Protein AF-A0A661XJR3-F1 (afdb_monomer_lite)

Secondary structure (DSSP, 8-state):
-B--STT--SPP-EEHHHHH--SEEEE-SBTT-EEEEE-BTTTB----EE--SPP-TTPBPTTT-PBPP-------EEEEEEETTTTTTTT-EEE-TTS-EEEPPEEEEEE-HHHHHHHHHHHSEETTEE---GGG-S-SEEEEES-TTSHHHHHHHHHHHHHHHHTT--EEE---SSS-HHHHHHHHHHHT-SEEEEESHHHHHHSEEEEEETTT--EEEEEGGGHHHHHHHHHH-

Radius of gyration: 32.37 Å; chains: 1; bounding box: 67×64×81 Å

Structure (mmCIF, N/CA/C/O backbone):
data_AF-A0A661XJR3-F1
#
_entry.id   AF-A0A661XJR3-F1
#
loop_
_atom_site.group_PDB
_atom_site.id
_atom_site.type_symbol
_atom_site.label_atom_id
_atom_site.label_alt_id
_atom_site.label_comp_id
_atom_site.label_asym_id
_atom_site.label_entity_id
_atom_site.label_seq_id
_atom_site.pdbx_PDB_ins_code
_atom_site.Cartn_x
_atom_site.Cartn_y
_atom_site.Cartn_z
_atom_site.occupancy
_atom_site.B_iso_or_equiv
_atom_site.auth_seq_id
_atom_site.auth_comp_id
_atom_site.auth_asym_id
_atom_site.auth_atom_id
_atom_site.pdbx_PDB_model_num
ATOM 1 N N . GLY A 1 1 ? 35.226 18.152 -22.662 1.00 61.62 1 GLY A N 1
ATOM 2 C CA . GLY A 1 1 ? 35.027 18.344 -24.113 1.00 61.62 1 GLY A CA 1
ATOM 3 C C . GLY A 1 1 ? 33.564 18.585 -24.408 1.00 61.62 1 GLY A C 1
ATOM 4 O O . GLY A 1 1 ? 32.753 17.817 -23.915 1.00 61.62 1 GLY A O 1
ATOM 5 N N . SER A 1 2 ? 33.186 19.571 -25.224 1.00 89.31 2 SER A N 1
ATOM 6 C CA . SER A 1 2 ? 31.824 19.651 -25.776 1.00 89.31 2 SER A CA 1
ATOM 7 C C . SER A 1 2 ? 31.572 18.414 -26.652 1.00 89.31 2 SER A C 1
ATOM 9 O O . SER A 1 2 ? 32.049 18.363 -27.781 1.00 89.31 2 SER A O 1
ATOM 11 N N . ILE A 1 3 ? 30.906 17.384 -26.118 1.00 96.44 3 ILE A N 1
ATOM 12 C CA . ILE A 1 3 ? 30.824 16.029 -26.701 1.00 96.44 3 ILE A CA 1
ATOM 13 C C . ILE A 1 3 ? 29.746 15.872 -27.783 1.00 96.44 3 ILE A C 1
ATOM 15 O O . ILE A 1 3 ? 28.689 16.502 -27.732 1.00 96.44 3 ILE A O 1
ATOM 19 N N . GLY A 1 4 ? 29.984 14.984 -28.747 1.00 95.81 4 GLY A N 1
ATOM 20 C CA . GLY A 1 4 ? 29.010 14.646 -29.780 1.00 95.81 4 GLY A CA 1
ATOM 21 C C . GLY A 1 4 ? 29.352 13.381 -30.577 1.00 95.81 4 GLY A C 1
ATOM 22 O O . GLY A 1 4 ? 30.436 12.815 -30.434 1.00 95.81 4 GLY A O 1
ATOM 23 N N . PRO A 1 5 ? 28.429 12.923 -31.438 1.00 95.62 5 PRO A N 1
ATOM 24 C CA . PRO A 1 5 ? 28.570 11.670 -32.183 1.00 95.62 5 PRO A CA 1
ATOM 25 C C . PRO A 1 5 ? 29.500 11.784 -33.402 1.00 95.62 5 PRO A C 1
ATOM 27 O O . PRO A 1 5 ? 29.898 10.778 -33.981 1.00 95.62 5 PRO A O 1
ATOM 30 N N . VAL A 1 6 ? 29.856 13.002 -33.815 1.00 95.38 6 VAL A N 1
ATOM 31 C CA . VAL A 1 6 ? 30.671 13.248 -35.010 1.00 95.38 6 VAL A CA 1
ATOM 32 C C . VAL A 1 6 ? 32.136 12.887 -34.737 1.00 95.38 6 VAL A C 1
ATOM 34 O O . VAL A 1 6 ? 32.734 13.385 -33.782 1.00 95.38 6 VAL A O 1
ATOM 37 N N . LYS A 1 7 ? 32.730 12.045 -35.597 1.00 90.56 7 LYS A N 1
ATOM 38 C CA . LYS A 1 7 ? 34.139 11.590 -35.529 1.00 90.56 7 LYS A CA 1
ATOM 39 C C . LYS A 1 7 ? 34.534 10.863 -34.229 1.00 90.56 7 LYS A C 1
ATOM 41 O O . LYS A 1 7 ? 35.710 10.838 -33.869 1.00 90.56 7 LYS A O 1
ATOM 46 N N . THR A 1 8 ? 33.578 10.255 -33.526 1.00 90.50 8 THR A N 1
ATOM 47 C CA . THR A 1 8 ? 33.882 9.374 -32.388 1.00 90.50 8 THR A CA 1
ATOM 48 C C . THR A 1 8 ? 34.232 7.958 -32.854 1.00 90.50 8 THR A C 1
ATOM 50 O O . THR A 1 8 ? 33.725 7.493 -33.871 1.00 90.50 8 THR A O 1
ATOM 53 N N . LYS A 1 9 ? 35.093 7.261 -32.099 1.00 91.19 9 LYS A N 1
ATOM 54 C CA . LYS A 1 9 ? 35.394 5.826 -32.287 1.00 91.19 9 LYS A CA 1
ATOM 55 C C . LYS A 1 9 ? 34.507 4.917 -31.426 1.00 91.19 9 LYS A C 1
ATOM 57 O O . LYS A 1 9 ? 34.631 3.699 -31.484 1.00 91.19 9 LYS A O 1
ATOM 62 N N . LEU A 1 10 ? 33.665 5.508 -30.579 1.00 93.12 10 LEU A N 1
ATOM 63 C CA . LEU A 1 10 ? 32.788 4.779 -29.670 1.00 93.12 10 LEU A CA 1
ATOM 64 C C . LEU A 1 10 ? 31.552 4.258 -30.405 1.00 93.12 10 LEU A C 1
ATOM 66 O O . LEU A 1 10 ? 31.107 4.847 -31.390 1.00 93.12 10 LEU A O 1
ATOM 70 N N . LYS A 1 11 ? 30.955 3.185 -29.877 1.00 93.88 11 LYS A N 1
ATOM 71 C CA . LYS A 1 11 ? 29.653 2.709 -30.348 1.00 93.88 11 LYS A CA 1
ATOM 72 C C . LYS A 1 11 ? 28.592 3.781 -30.094 1.00 93.88 11 LYS A C 1
ATOM 74 O O . LYS A 1 11 ? 28.443 4.255 -28.970 1.00 93.88 11 LYS A O 1
ATOM 79 N N . ILE A 1 12 ? 27.843 4.122 -31.137 1.00 94.69 12 ILE A N 1
ATOM 80 C CA . ILE A 1 12 ? 26.753 5.096 -31.076 1.00 94.69 12 ILE A CA 1
ATOM 81 C C . ILE A 1 12 ? 25.429 4.335 -31.046 1.00 94.69 12 ILE A C 1
ATOM 83 O O . ILE A 1 12 ? 25.212 3.441 -31.863 1.00 94.69 12 ILE A O 1
ATOM 87 N N . VAL A 1 13 ? 24.563 4.701 -30.103 1.00 96.12 13 VAL A N 1
ATOM 88 C CA . VAL A 1 13 ? 23.158 4.284 -30.027 1.00 96.12 13 VAL A CA 1
ATOM 89 C C . VAL A 1 13 ? 22.334 5.564 -29.974 1.00 96.12 13 VAL A C 1
ATOM 91 O O . VAL A 1 13 ? 22.639 6.451 -29.176 1.00 96.12 13 VAL A O 1
ATOM 94 N N . ILE A 1 14 ? 21.327 5.687 -30.836 1.00 95.81 14 ILE A N 1
ATOM 95 C CA . ILE A 1 14 ? 20.483 6.887 -30.905 1.00 95.81 14 ILE A CA 1
ATOM 96 C C . ILE A 1 14 ? 19.016 6.554 -30.691 1.00 95.81 14 ILE A C 1
ATOM 98 O O . ILE A 1 14 ? 18.533 5.506 -31.118 1.00 95.81 14 ILE A O 1
ATOM 102 N N . ASP A 1 15 ? 18.300 7.492 -30.075 1.00 95.94 15 ASP A N 1
ATOM 103 C CA . ASP A 1 15 ? 16.852 7.404 -29.953 1.00 95.94 15 ASP A CA 1
ATOM 104 C C . ASP A 1 15 ? 16.175 7.536 -31.324 1.00 95.94 15 ASP A C 1
ATOM 106 O O . ASP A 1 15 ? 16.646 8.269 -32.206 1.00 95.94 15 ASP A O 1
ATOM 110 N N . ARG A 1 16 ? 15.020 6.883 -31.488 1.00 93.19 16 ARG A N 1
ATOM 111 C CA . ARG A 1 16 ? 14.168 7.005 -32.683 1.00 93.19 16 ARG A CA 1
ATOM 112 C C . ARG A 1 16 ? 13.922 8.466 -33.073 1.00 93.19 16 ARG A C 1
ATOM 114 O O . ARG A 1 16 ? 13.996 8.791 -34.258 1.00 93.19 16 ARG A O 1
ATOM 121 N N . ARG A 1 17 ? 13.714 9.363 -32.102 1.00 91.81 17 ARG A N 1
ATOM 122 C CA . ARG A 1 17 ? 13.498 10.797 -32.340 1.00 91.81 17 ARG A CA 1
ATOM 123 C C . ARG A 1 17 ? 14.731 11.476 -32.929 1.00 91.81 17 ARG A C 1
ATOM 125 O O . ARG A 1 17 ? 14.593 12.222 -33.891 1.00 91.81 17 ARG A O 1
ATOM 132 N N . VAL A 1 18 ? 15.927 11.175 -32.418 1.00 94.88 18 VAL A N 1
ATOM 133 C CA . VAL A 1 18 ? 17.196 11.709 -32.952 1.00 94.88 18 VAL A CA 1
ATOM 134 C C . VAL A 1 18 ? 17.417 11.237 -34.386 1.00 94.88 18 VAL A C 1
ATOM 136 O O . VAL A 1 18 ? 17.815 12.024 -35.237 1.00 94.88 18 VAL A O 1
ATOM 139 N N . SER A 1 19 ? 17.071 9.983 -34.687 1.00 94.19 19 SER A N 1
ATOM 140 C CA . SER A 1 19 ? 17.205 9.415 -36.036 1.00 94.19 19 SER A CA 1
ATOM 141 C C . SER A 1 19 ? 16.345 10.111 -37.110 1.00 94.19 19 SER A C 1
ATOM 143 O O . SER A 1 19 ? 16.612 9.949 -38.306 1.00 94.19 19 SER A O 1
ATOM 145 N N . ALA A 1 20 ? 15.320 10.862 -36.686 1.00 93.06 20 ALA A N 1
ATOM 146 C CA . ALA A 1 20 ? 14.419 11.641 -37.533 1.00 93.06 20 ALA A CA 1
ATOM 147 C C . ALA A 1 20 ? 14.759 13.145 -37.566 1.00 93.06 20 ALA A C 1
ATOM 149 O O . ALA A 1 20 ? 14.190 13.884 -38.372 1.00 93.06 20 ALA A O 1
ATOM 150 N N . MET A 1 21 ? 15.674 13.613 -36.710 1.00 95.75 21 MET A N 1
ATOM 151 C CA . MET A 1 21 ? 16.097 15.013 -36.676 1.00 95.75 21 MET A CA 1
ATOM 152 C C . MET A 1 21 ? 16.942 15.367 -37.901 1.00 95.75 21 MET A C 1
ATOM 154 O O . MET A 1 21 ? 17.655 14.536 -38.465 1.00 95.75 21 MET A O 1
ATOM 158 N N . LYS A 1 22 ? 16.888 16.641 -38.288 1.00 96.50 22 LYS A N 1
ATOM 159 C CA . LYS A 1 22 ? 17.695 17.213 -39.367 1.00 96.50 22 LYS A CA 1
ATOM 160 C C . LYS A 1 22 ? 18.376 18.478 -38.877 1.00 96.50 22 LYS A C 1
ATOM 162 O O . LYS A 1 22 ? 17.800 19.210 -38.076 1.00 96.50 22 LYS A O 1
ATOM 167 N N . ASN A 1 23 ? 19.575 18.734 -39.390 1.00 97.31 23 ASN A N 1
ATOM 168 C CA . ASN A 1 23 ? 20.339 19.962 -39.164 1.00 97.31 23 ASN A CA 1
ATOM 169 C C . ASN A 1 23 ? 20.472 20.377 -37.684 1.00 97.31 23 ASN A C 1
ATOM 171 O O . ASN A 1 23 ? 20.387 21.559 -37.354 1.00 97.31 23 ASN A O 1
ATOM 175 N N . PHE A 1 24 ? 20.676 19.419 -36.784 1.00 97.19 24 PHE A N 1
ATOM 176 C CA . PHE A 1 24 ? 20.733 19.695 -35.350 1.00 97.19 24 PHE A CA 1
ATOM 177 C C . PHE A 1 24 ? 22.145 20.063 -34.879 1.00 97.19 24 PHE A C 1
ATOM 179 O O . PHE A 1 24 ? 23.110 20.035 -35.644 1.00 97.19 24 PHE A O 1
ATOM 186 N N . THR A 1 25 ? 22.261 20.448 -33.610 1.00 97.62 25 THR A N 1
ATOM 187 C CA . THR A 1 25 ? 23.530 20.846 -32.990 1.00 97.62 25 THR A CA 1
ATOM 188 C C . THR A 1 25 ? 24.040 19.733 -32.083 1.00 97.62 25 THR A C 1
ATOM 190 O O . THR A 1 25 ? 23.270 19.156 -31.316 1.00 97.62 25 THR A O 1
ATOM 193 N N . THR A 1 26 ? 25.341 19.456 -32.133 1.00 96.94 26 THR A N 1
ATOM 194 C CA . THR A 1 26 ? 26.029 18.553 -31.194 1.00 96.94 26 THR A CA 1
ATOM 195 C C . THR A 1 26 ? 27.340 19.182 -30.741 1.00 96.94 26 THR A C 1
ATOM 197 O O . THR A 1 26 ? 27.860 20.078 -31.406 1.00 96.94 26 THR A O 1
ATOM 200 N N . GLY A 1 27 ? 27.935 18.706 -29.648 1.00 97.38 27 GLY A N 1
ATOM 201 C CA . GLY A 1 27 ? 29.320 19.062 -29.346 1.00 97.38 27 GLY A CA 1
ATOM 202 C C . GLY A 1 27 ? 30.285 18.543 -30.421 1.00 97.38 27 GLY A C 1
ATOM 203 O O . GLY A 1 27 ? 29.974 17.599 -31.154 1.00 97.38 27 GLY A O 1
ATOM 204 N N . ALA A 1 28 ? 31.444 19.191 -30.543 1.00 96.38 28 ALA A N 1
ATOM 205 C CA . ALA A 1 28 ? 32.472 18.877 -31.540 1.00 96.38 28 ALA A CA 1
ATOM 206 C C . ALA A 1 28 ? 33.596 17.954 -31.025 1.00 96.38 28 ALA A C 1
ATOM 208 O O . ALA A 1 28 ? 34.656 17.865 -31.640 1.00 96.38 28 ALA A O 1
ATOM 209 N N . ASN A 1 29 ? 33.395 17.302 -29.878 1.00 95.81 29 ASN A N 1
ATOM 210 C CA . ASN A 1 29 ? 34.410 16.566 -29.11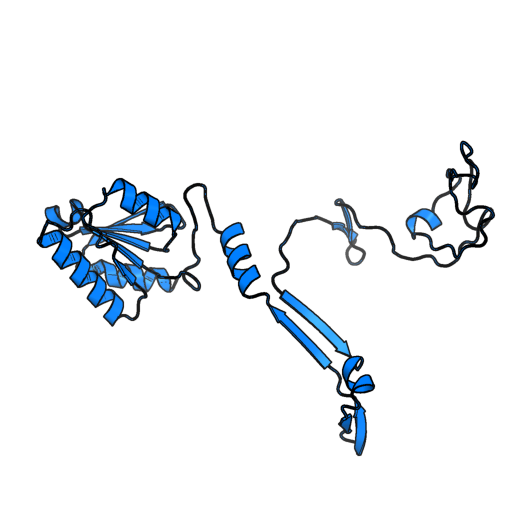7 1.00 95.81 29 ASN A CA 1
ATOM 211 C C . ASN A 1 29 ? 35.649 17.415 -28.766 1.00 95.81 29 ASN A C 1
ATOM 213 O O . ASN A 1 29 ? 36.750 16.896 -28.608 1.00 95.81 29 ASN A O 1
ATOM 217 N N . LYS A 1 30 ? 35.456 18.732 -28.609 1.00 95.56 30 LYS A N 1
ATOM 218 C CA . LYS A 1 30 ? 36.478 19.720 -28.235 1.00 95.56 30 LYS A CA 1
ATOM 219 C C . LYS A 1 30 ? 35.858 20.755 -27.300 1.00 95.56 30 LYS A C 1
ATOM 221 O O . LYS A 1 30 ? 34.754 21.219 -27.561 1.00 95.56 30 LYS A O 1
ATOM 226 N N . ASP A 1 31 ? 36.528 21.096 -26.203 1.00 96.81 31 ASP A N 1
ATOM 227 C CA . ASP A 1 31 ? 35.998 22.051 -25.220 1.00 96.81 31 ASP A CA 1
ATOM 228 C C . ASP A 1 31 ? 35.692 23.421 -25.824 1.00 96.81 31 ASP A C 1
ATOM 230 O O . ASP A 1 31 ? 36.535 24.015 -26.488 1.00 96.81 31 ASP A O 1
ATOM 234 N N . GLY A 1 32 ? 34.463 23.895 -25.604 1.00 96.31 32 GLY A N 1
ATOM 235 C CA . GLY A 1 32 ? 33.966 25.175 -26.109 1.00 96.31 32 GLY A CA 1
ATOM 236 C C . GLY A 1 32 ? 33.447 25.152 -27.552 1.00 96.31 32 GLY A C 1
ATOM 237 O O . GLY A 1 32 ? 32.992 26.186 -28.033 1.00 96.31 32 GLY A O 1
ATOM 238 N N . PHE A 1 33 ? 33.464 24.010 -28.254 1.00 97.38 33 PHE A N 1
ATOM 239 C CA . PHE A 1 33 ? 33.093 23.931 -29.676 1.00 97.38 33 PHE A CA 1
ATOM 240 C C . PHE A 1 33 ? 31.888 23.027 -29.948 1.00 97.38 33 PHE A C 1
ATOM 242 O O . PHE A 1 33 ? 31.752 21.936 -29.401 1.00 97.38 33 PHE A O 1
ATOM 249 N N . HIS A 1 34 ? 31.044 23.452 -30.888 1.00 98.12 34 HIS A N 1
ATOM 250 C CA . HIS A 1 34 ? 29.869 22.705 -31.333 1.00 98.12 34 HIS A CA 1
ATOM 251 C C . HIS A 1 34 ? 29.807 22.652 -32.859 1.00 98.12 34 HIS A C 1
ATOM 253 O O . HIS A 1 34 ? 30.205 23.599 -33.539 1.00 98.12 34 HIS A O 1
ATOM 259 N N . PHE A 1 35 ? 29.263 21.561 -33.392 1.00 97.69 35 PHE A N 1
ATOM 260 C CA . PHE A 1 35 ? 28.840 21.481 -34.785 1.00 97.69 35 PHE A CA 1
ATOM 261 C C . PHE A 1 35 ? 27.382 21.923 -34.902 1.00 97.69 35 PHE A C 1
ATOM 263 O O . PHE A 1 35 ? 26.547 21.529 -34.090 1.00 97.69 35 PHE A O 1
ATOM 270 N N . LYS A 1 36 ? 27.077 22.713 -35.933 1.00 97.50 36 LYS A N 1
ATOM 271 C CA . LYS A 1 36 ? 25.710 23.025 -36.374 1.00 97.50 36 LYS A CA 1
ATOM 272 C C . LYS A 1 36 ? 25.401 22.251 -37.652 1.00 97.50 36 LYS A C 1
ATOM 274 O O . LYS A 1 36 ? 26.318 21.822 -38.349 1.00 97.50 36 LYS A O 1
ATOM 279 N N . ASN A 1 37 ? 24.118 22.135 -37.983 1.00 97.75 37 ASN A N 1
ATOM 280 C CA . ASN A 1 37 ? 23.639 21.458 -39.187 1.00 97.75 37 ASN A CA 1
ATOM 281 C C . ASN A 1 37 ? 24.057 19.982 -39.276 1.00 97.75 37 ASN A C 1
ATOM 283 O O . ASN A 1 37 ? 24.243 19.470 -40.378 1.00 97.75 37 ASN A O 1
ATOM 287 N N . VAL A 1 38 ? 24.194 19.299 -38.137 1.00 97.69 38 VAL A N 1
ATOM 288 C CA . VAL A 1 38 ? 24.528 17.873 -38.069 1.00 97.69 38 VAL A CA 1
ATOM 289 C C . VAL A 1 38 ? 23.339 17.040 -38.557 1.00 97.69 38 VAL A C 1
ATOM 291 O O . VAL A 1 38 ? 22.188 17.321 -38.220 1.00 97.69 38 VAL A O 1
ATOM 294 N N . ASN A 1 39 ? 23.609 16.017 -39.364 1.00 97.19 39 ASN A N 1
ATOM 295 C CA . ASN A 1 39 ? 22.633 15.077 -39.898 1.00 97.19 39 ASN A CA 1
ATOM 296 C C . ASN A 1 39 ? 23.118 13.636 -39.711 1.00 97.19 39 ASN A C 1
ATOM 298 O O . ASN A 1 39 ? 24.214 13.257 -40.138 1.00 97.19 39 ASN A O 1
ATOM 302 N N . THR A 1 40 ? 22.263 12.811 -39.112 1.00 94.69 40 THR A N 1
ATOM 303 C CA . THR A 1 40 ? 22.487 11.369 -38.979 1.00 94.69 40 THR A CA 1
ATOM 304 C C . THR A 1 40 ? 22.567 10.707 -40.360 1.00 94.69 40 THR A C 1
ATOM 306 O O . THR A 1 40 ? 21.792 11.037 -41.254 1.00 94.69 40 THR A O 1
ATOM 309 N N . GLY A 1 41 ? 23.503 9.777 -40.550 1.00 92.81 41 GLY A N 1
ATOM 310 C CA . GLY A 1 41 ? 23.798 9.121 -41.830 1.00 92.81 41 GLY A CA 1
ATOM 311 C C . GLY A 1 41 ? 24.815 9.871 -42.697 1.00 92.81 41 GLY A C 1
ATOM 312 O O . GLY A 1 41 ? 25.529 9.232 -43.460 1.00 92.81 41 GLY A O 1
ATOM 313 N N . ARG A 1 42 ? 24.930 11.200 -42.547 1.00 95.62 42 ARG A N 1
ATOM 314 C CA . ARG A 1 42 ? 25.961 12.009 -43.218 1.00 95.62 42 ARG A CA 1
ATOM 315 C C . ARG A 1 42 ? 27.182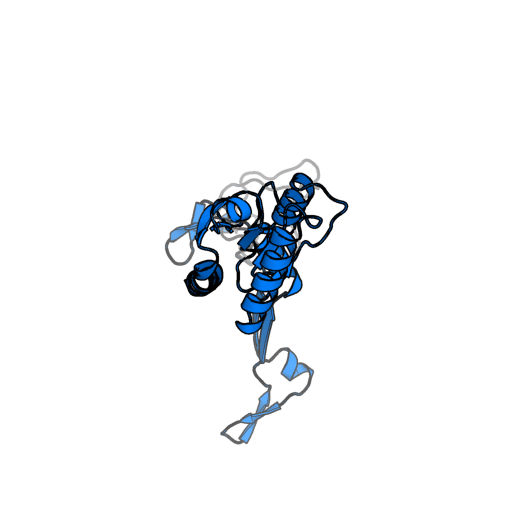 12.234 -42.328 1.00 95.62 42 ARG A C 1
ATOM 317 O O . ARG A 1 42 ? 28.299 11.966 -42.746 1.00 95.62 42 ARG A O 1
ATOM 324 N N . ASP A 1 43 ? 26.970 12.737 -41.110 1.00 96.19 43 ASP A N 1
ATOM 325 C CA . ASP A 1 43 ? 28.072 13.167 -40.230 1.00 96.19 43 ASP A CA 1
ATOM 326 C C . ASP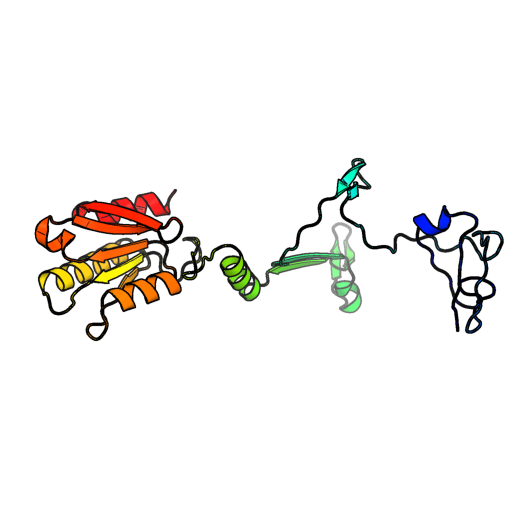 A 1 43 ? 28.463 12.116 -39.183 1.00 96.19 43 ASP A C 1
ATOM 328 O O . ASP A 1 43 ? 29.543 12.183 -38.595 1.00 96.19 43 ASP A O 1
ATOM 332 N N . PHE A 1 44 ? 27.574 11.156 -38.930 1.00 94.38 44 PHE A N 1
ATOM 333 C CA . PHE A 1 44 ? 27.825 9.967 -38.119 1.00 94.38 44 PHE A CA 1
ATOM 334 C C . PHE A 1 44 ? 26.842 8.847 -38.510 1.00 94.38 44 PHE A C 1
ATOM 336 O O . PHE A 1 44 ? 25.764 9.156 -39.034 1.00 94.38 44 PHE A O 1
ATOM 343 N N . PRO A 1 45 ? 27.173 7.564 -38.270 1.00 90.88 45 PRO A N 1
ATOM 344 C CA . PRO A 1 45 ? 26.354 6.434 -38.710 1.00 90.88 45 PRO A CA 1
ATOM 345 C C . PRO A 1 45 ? 24.913 6.474 -38.190 1.00 90.88 45 PRO A C 1
ATOM 347 O O . PRO A 1 45 ? 24.662 6.775 -37.021 1.00 90.88 45 PRO A O 1
ATOM 350 N N . LYS A 1 46 ? 23.957 6.109 -39.053 1.00 89.44 46 LYS A N 1
ATOM 351 C CA . LYS A 1 46 ? 22.558 5.852 -38.670 1.00 89.44 46 LYS A CA 1
ATOM 352 C C . LYS A 1 46 ? 22.384 4.388 -38.254 1.00 89.44 46 LYS A C 1
ATOM 354 O O . LYS A 1 46 ? 21.573 3.663 -38.819 1.00 89.44 46 LYS A O 1
ATOM 359 N N . GLU A 1 47 ? 23.178 3.951 -37.289 1.00 86.81 47 GLU A N 1
ATOM 360 C CA . GLU A 1 47 ? 23.207 2.565 -36.817 1.00 86.81 47 GLU A CA 1
ATOM 361 C C . GLU A 1 47 ? 22.772 2.490 -35.349 1.00 86.81 47 GLU A C 1
ATOM 363 O O . GLU A 1 47 ? 22.874 3.471 -34.614 1.00 86.81 47 GLU A O 1
ATOM 368 N N . ASN A 1 48 ? 22.272 1.326 -34.919 1.00 92.88 48 ASN A N 1
ATOM 369 C CA . ASN A 1 48 ? 21.775 1.085 -33.556 1.00 92.88 48 ASN A CA 1
ATOM 370 C C . ASN A 1 48 ? 20.700 2.097 -33.101 1.00 92.88 48 ASN A C 1
ATOM 372 O O . ASN A 1 48 ? 20.813 2.715 -32.040 1.00 92.88 48 ASN A O 1
ATOM 376 N N . VAL A 1 49 ? 19.648 2.275 -33.906 1.00 96.12 49 VAL A N 1
ATOM 377 C CA . VAL A 1 49 ? 18.473 3.048 -33.480 1.00 96.12 49 VAL A CA 1
ATOM 378 C C . VAL A 1 49 ? 17.683 2.225 -32.465 1.00 96.12 49 VAL A C 1
ATOM 380 O O . VAL A 1 49 ? 17.256 1.111 -32.768 1.00 96.12 49 VAL A O 1
ATOM 383 N N . ALA A 1 50 ? 17.475 2.774 -31.273 1.00 95.94 50 ALA A N 1
ATOM 384 C CA . ALA A 1 50 ? 16.785 2.106 -30.177 1.00 95.94 50 ALA A CA 1
ATOM 385 C C . ALA A 1 50 ? 15.780 3.045 -29.494 1.00 95.94 50 ALA A C 1
ATOM 387 O O . ALA A 1 50 ? 15.796 4.256 -29.703 1.00 95.94 50 ALA A O 1
ATOM 388 N N . ASP A 1 51 ? 14.874 2.472 -28.706 1.00 94.12 51 ASP A N 1
ATOM 389 C CA . ASP A 1 51 ? 13.965 3.224 -27.838 1.00 94.12 51 ASP A CA 1
ATOM 390 C C . ASP A 1 51 ? 14.651 3.418 -26.483 1.00 94.12 51 ASP A C 1
ATOM 392 O O . ASP A 1 51 ? 14.763 2.474 -25.702 1.00 94.12 51 ASP A O 1
ATOM 396 N N . ILE A 1 52 ? 15.240 4.597 -26.273 1.00 95.69 52 ILE A N 1
ATOM 397 C CA . ILE A 1 52 ? 16.160 4.847 -25.146 1.00 95.69 52 ILE A CA 1
ATOM 398 C C . ILE A 1 52 ? 15.816 6.110 -24.361 1.00 95.69 52 ILE A C 1
ATOM 400 O O . ILE A 1 52 ? 16.517 6.465 -23.411 1.00 95.69 52 ILE A O 1
ATOM 404 N N . ARG A 1 53 ? 14.747 6.809 -24.744 1.00 94.50 53 ARG A N 1
ATOM 405 C CA . ARG A 1 53 ? 14.235 7.949 -23.990 1.00 94.50 53 ARG A CA 1
ATOM 406 C C . ARG A 1 53 ? 13.165 7.502 -23.000 1.00 94.50 53 ARG A C 1
ATOM 408 O O . ARG A 1 53 ? 12.402 6.578 -23.255 1.00 94.50 53 ARG A O 1
ATOM 415 N N . LYS A 1 54 ? 13.037 8.239 -21.898 1.00 94.88 54 LYS A N 1
ATOM 416 C CA . LYS A 1 54 ? 11.826 8.167 -21.076 1.00 94.88 54 LYS A CA 1
ATOM 417 C C . LYS A 1 54 ? 10.672 8.843 -21.818 1.00 94.88 54 LYS A C 1
ATOM 419 O O . LYS A 1 54 ? 10.872 9.845 -22.520 1.00 94.88 54 LYS A O 1
ATOM 424 N N . VAL A 1 55 ? 9.477 8.286 -21.665 1.00 94.56 55 VAL A N 1
ATOM 425 C CA . VAL A 1 55 ? 8.239 8.954 -22.076 1.00 94.56 55 VAL A CA 1
ATOM 426 C C . VAL A 1 55 ? 8.008 10.197 -21.218 1.00 94.56 55 VAL A C 1
ATOM 428 O O . VAL A 1 55 ? 8.534 10.306 -20.108 1.00 94.56 55 VAL A O 1
ATOM 431 N N . LYS A 1 56 ? 7.246 11.146 -21.750 1.00 94.12 56 LYS A N 1
ATOM 432 C CA . LYS A 1 56 ? 6.718 12.294 -21.014 1.00 94.12 56 LYS A CA 1
ATOM 433 C C . LYS A 1 56 ? 5.198 12.241 -21.027 1.00 94.12 56 LYS A C 1
ATOM 435 O O . LYS A 1 56 ? 4.613 11.655 -21.935 1.00 94.12 56 LYS A O 1
ATOM 440 N N . GLU A 1 57 ? 4.579 12.876 -20.042 1.00 96.25 57 GLU A N 1
ATOM 441 C CA . GLU A 1 57 ? 3.138 13.104 -20.068 1.00 96.25 57 GLU A CA 1
ATOM 442 C C . GLU A 1 57 ? 2.727 13.778 -21.387 1.00 96.25 57 GLU A C 1
ATOM 444 O O . GLU A 1 57 ? 3.423 14.662 -21.895 1.00 96.25 57 GLU A O 1
ATOM 449 N N . GLY A 1 58 ? 1.643 13.287 -21.985 1.00 96.50 58 GLY A N 1
ATOM 450 C CA . GLY A 1 58 ? 1.168 13.704 -23.301 1.00 96.50 58 GLY A CA 1
ATOM 451 C C . GLY A 1 58 ? 1.814 12.994 -24.499 1.00 96.50 58 GLY A C 1
ATOM 452 O O . GLY A 1 58 ? 1.286 13.112 -25.606 1.00 96.50 58 GLY A O 1
ATOM 453 N N . ASP A 1 59 ? 2.905 12.232 -24.330 1.00 95.38 59 ASP A N 1
ATOM 454 C CA . ASP A 1 59 ? 3.413 11.372 -25.411 1.00 95.38 59 ASP A CA 1
ATOM 455 C C . ASP A 1 59 ? 2.343 10.357 -25.835 1.00 95.38 59 ASP A C 1
ATOM 457 O O . ASP A 1 59 ? 1.547 9.901 -25.020 1.00 95.38 59 ASP A O 1
ATOM 461 N N . LEU A 1 60 ? 2.327 9.972 -27.112 1.00 94.62 60 LEU A N 1
ATOM 462 C CA . LEU A 1 60 ? 1.316 9.046 -27.623 1.00 94.62 60 LEU A CA 1
ATOM 463 C C . LEU A 1 60 ? 1.641 7.595 -27.256 1.00 94.62 60 LEU A C 1
ATOM 465 O O . LEU A 1 60 ? 2.769 7.125 -27.436 1.00 94.62 60 LEU A O 1
ATOM 469 N N . CYS A 1 61 ? 0.625 6.858 -26.811 1.00 93.25 61 CYS A N 1
ATOM 470 C CA . CYS A 1 61 ? 0.715 5.425 -26.575 1.00 93.25 61 CYS A CA 1
ATOM 471 C C . CYS A 1 61 ? 1.060 4.684 -27.882 1.00 93.25 61 CYS A C 1
ATOM 473 O O . CYS A 1 61 ? 0.336 4.826 -28.871 1.00 93.25 61 CYS A O 1
ATOM 475 N N . PRO A 1 62 ? 2.089 3.815 -27.902 1.00 89.19 62 PRO A N 1
ATOM 476 C CA . PRO A 1 62 ? 2.503 3.103 -29.113 1.00 89.19 62 PRO A CA 1
ATOM 477 C C . PRO A 1 62 ? 1.497 2.041 -29.592 1.00 89.19 62 PRO A C 1
ATOM 479 O O . PRO A 1 62 ? 1.691 1.477 -30.665 1.00 89.19 62 PRO A O 1
ATOM 482 N N . LYS A 1 63 ? 0.450 1.736 -28.809 1.00 93.31 63 LYS A N 1
ATOM 483 C CA . LYS A 1 63 ? -0.594 0.760 -29.168 1.00 93.31 63 LYS A CA 1
ATOM 484 C C . LYS A 1 63 ? -1.873 1.403 -29.699 1.00 93.31 63 LYS A C 1
ATOM 486 O O . LYS A 1 63 ? -2.413 0.927 -30.688 1.00 93.31 63 LYS A O 1
ATOM 491 N N . CYS A 1 64 ? -2.370 2.444 -29.031 1.00 95.38 64 CYS A N 1
ATOM 492 C CA . CYS A 1 64 ? -3.674 3.049 -29.333 1.00 95.38 64 CYS A CA 1
ATOM 493 C C . CYS A 1 64 ? -3.604 4.526 -29.745 1.00 95.38 64 CYS A C 1
ATOM 495 O O . CYS A 1 64 ? -4.624 5.088 -30.125 1.00 95.38 64 CYS A O 1
ATOM 497 N N . GLY A 1 65 ? -2.435 5.170 -29.672 1.00 94.81 65 GLY A N 1
ATOM 498 C CA . GLY A 1 65 ? -2.255 6.559 -30.099 1.00 94.81 65 GLY A CA 1
ATOM 499 C C . GLY A 1 65 ? -2.858 7.616 -29.169 1.00 94.81 65 GLY A C 1
ATOM 500 O O . GLY A 1 65 ? -2.791 8.795 -29.497 1.00 94.81 65 GLY A O 1
ATOM 501 N N . THR A 1 66 ? -3.421 7.240 -28.019 1.00 97.56 66 THR A N 1
ATOM 502 C CA . THR A 1 66 ? -3.929 8.202 -27.028 1.00 97.56 66 THR A CA 1
ATOM 503 C C . THR A 1 66 ? -2.785 8.805 -26.200 1.00 97.56 66 THR A C 1
ATOM 505 O O . THR A 1 66 ? -1.783 8.115 -25.983 1.00 97.56 66 THR A O 1
ATOM 508 N N . PRO A 1 67 ? -2.907 10.055 -25.712 1.00 97.62 67 PRO A N 1
ATOM 509 C CA . PRO A 1 67 ? -1.908 10.659 -24.829 1.00 97.62 67 PRO A CA 1
ATOM 510 C C . PRO A 1 67 ? -1.720 9.860 -23.531 1.00 97.62 67 PRO A C 1
ATOM 512 O O . PRO A 1 67 ? -2.694 9.405 -22.931 1.00 97.62 67 PRO A O 1
ATOM 515 N N . LEU A 1 68 ? -0.470 9.687 -23.104 1.00 97.00 68 LEU A N 1
ATOM 516 C CA . LEU A 1 68 ? -0.105 9.045 -21.843 1.00 97.00 68 LEU A CA 1
ATOM 517 C C . LEU A 1 68 ? -0.286 10.015 -20.670 1.00 97.00 68 LEU A C 1
ATOM 519 O O . LEU A 1 68 ? 0.203 11.145 -20.730 1.00 97.00 68 LEU A O 1
ATOM 523 N N . THR A 1 69 ? -0.904 9.544 -19.588 1.00 96.31 69 THR A N 1
ATOM 524 C CA . THR A 1 69 ? -0.869 10.185 -18.267 1.00 96.31 69 THR A CA 1
ATOM 525 C C . THR A 1 69 ? 0.213 9.538 -17.407 1.00 96.31 69 THR A C 1
ATOM 527 O O . THR A 1 69 ? 0.517 8.351 -17.558 1.00 96.31 69 THR A O 1
ATOM 530 N N . VAL A 1 70 ? 0.835 10.320 -16.524 1.00 94.50 70 VAL A N 1
ATOM 531 C CA . VAL A 1 70 ? 1.890 9.836 -15.625 1.00 94.50 70 VAL A CA 1
ATOM 532 C C . VAL A 1 70 ? 1.425 10.017 -14.191 1.00 94.50 70 VAL A C 1
ATOM 534 O O . VAL A 1 70 ? 1.061 11.115 -13.787 1.00 94.50 70 VAL A O 1
ATOM 537 N N . HIS A 1 71 ? 1.464 8.930 -13.429 1.00 94.31 71 HIS A N 1
ATOM 538 C CA . HIS A 1 71 ? 1.141 8.919 -12.010 1.00 94.31 71 HIS A CA 1
ATOM 539 C C . HIS A 1 71 ? 2.326 8.369 -11.227 1.00 94.31 71 HIS A C 1
ATOM 541 O O . HIS A 1 71 ? 3.079 7.525 -11.725 1.00 94.31 71 HIS A O 1
ATOM 547 N N . GLU A 1 72 ? 2.477 8.844 -10.000 1.00 93.31 72 GLU A N 1
ATOM 548 C CA . GLU A 1 72 ? 3.379 8.234 -9.035 1.00 93.31 72 GLU A CA 1
ATOM 549 C C . GLU A 1 72 ? 2.681 7.040 -8.386 1.00 93.31 72 GLU A C 1
ATOM 551 O O . GLU A 1 72 ? 1.464 7.030 -8.208 1.00 93.31 72 GLU A O 1
ATOM 556 N N . GLY A 1 73 ? 3.446 6.000 -8.076 1.00 94.06 73 GLY A N 1
ATOM 557 C CA . GLY A 1 73 ? 2.901 4.785 -7.497 1.00 94.06 73 GLY A CA 1
ATOM 558 C C . GLY A 1 73 ? 3.963 4.012 -6.738 1.00 94.06 73 GLY A C 1
ATOM 559 O O . GLY A 1 73 ? 5.149 4.050 -7.073 1.00 94.06 73 GLY A O 1
ATOM 560 N N . VAL A 1 74 ? 3.519 3.291 -5.715 1.00 95.00 74 VAL A N 1
ATOM 561 C CA . VAL A 1 74 ? 4.366 2.401 -4.925 1.00 95.00 74 VAL A CA 1
ATOM 562 C C . VAL A 1 74 ? 4.226 0.984 -5.471 1.00 95.00 74 VAL A C 1
ATOM 564 O O . VAL A 1 74 ? 3.146 0.399 -5.459 1.00 95.00 74 VAL A O 1
ATOM 567 N N . GLU A 1 75 ? 5.327 0.398 -5.940 1.00 97.00 75 GLU A N 1
ATOM 568 C CA . GLU A 1 75 ? 5.335 -1.002 -6.372 1.00 97.00 75 GLU A CA 1
ATOM 569 C C . GLU A 1 75 ? 5.212 -1.928 -5.151 1.00 97.00 75 GLU A C 1
ATOM 571 O O . GLU A 1 75 ? 6.193 -2.161 -4.437 1.00 97.00 75 GLU A O 1
ATOM 576 N N . VAL A 1 76 ? 4.016 -2.466 -4.910 1.00 97.31 76 VAL A N 1
ATOM 577 C CA . VAL A 1 76 ? 3.746 -3.427 -3.821 1.00 97.31 76 VAL A CA 1
ATOM 578 C C . VAL A 1 76 ? 4.007 -4.880 -4.217 1.00 97.31 76 VAL A C 1
ATOM 580 O O . VAL A 1 76 ? 4.154 -5.738 -3.348 1.00 97.31 76 VAL A O 1
ATOM 583 N N . GLY A 1 77 ? 4.131 -5.171 -5.511 1.00 97.44 77 GLY A N 1
ATOM 584 C CA . GLY A 1 77 ? 4.438 -6.508 -5.996 1.00 97.44 77 GLY A CA 1
ATOM 585 C C . GLY A 1 77 ? 4.864 -6.537 -7.457 1.00 97.44 77 GLY A C 1
ATOM 586 O O . GLY A 1 77 ? 4.648 -5.588 -8.207 1.00 97.44 77 GLY A O 1
ATOM 587 N N . HIS A 1 78 ? 5.468 -7.655 -7.849 1.00 98.06 78 HIS A N 1
ATOM 588 C CA . HIS A 1 78 ? 5.997 -7.872 -9.189 1.00 98.06 78 HIS A CA 1
ATOM 589 C C . HIS A 1 78 ? 5.849 -9.339 -9.588 1.00 98.06 78 HIS A C 1
ATOM 591 O O . HIS A 1 78 ? 6.022 -10.249 -8.772 1.00 98.06 78 HIS A O 1
ATOM 597 N N . THR A 1 79 ? 5.574 -9.574 -10.868 1.00 97.56 79 THR A N 1
ATOM 598 C CA . THR A 1 79 ? 5.563 -10.914 -11.461 1.00 97.56 79 THR A CA 1
ATOM 599 C C . THR A 1 79 ? 6.549 -10.991 -12.620 1.00 97.56 79 THR A C 1
ATOM 601 O O . THR A 1 79 ? 6.586 -10.109 -13.477 1.00 97.56 79 THR A O 1
ATOM 604 N N . PHE A 1 80 ? 7.361 -12.046 -12.663 1.00 97.44 80 PHE A N 1
ATOM 605 C CA . PHE A 1 80 ? 8.361 -12.235 -13.710 1.00 97.44 80 PHE A CA 1
ATOM 606 C C . PHE A 1 80 ? 8.186 -13.576 -14.410 1.00 97.44 80 PHE A C 1
ATOM 608 O O . PHE A 1 80 ? 8.061 -14.624 -13.776 1.00 97.44 80 PHE A O 1
ATOM 615 N N . LYS A 1 81 ? 8.290 -13.549 -15.740 1.00 97.69 81 LYS A N 1
ATOM 616 C CA . LYS A 1 81 ? 8.563 -14.740 -16.548 1.00 97.69 81 LYS A CA 1
ATOM 617 C C . LYS A 1 81 ? 10.077 -14.910 -16.619 1.00 97.69 81 LYS A C 1
ATOM 619 O O . LYS A 1 81 ? 10.744 -14.197 -17.362 1.00 97.69 81 LYS A O 1
ATOM 624 N N . LEU A 1 82 ? 10.618 -15.819 -15.815 1.00 97.56 82 LEU A N 1
ATOM 625 C CA . LEU A 1 82 ? 12.063 -16.047 -15.724 1.00 97.56 82 LEU A CA 1
ATOM 626 C C . LEU A 1 82 ? 12.588 -16.918 -16.871 1.00 97.56 82 LEU A C 1
ATOM 628 O O . LEU A 1 82 ? 13.786 -16.892 -17.160 1.00 97.56 82 LEU A O 1
ATOM 632 N N . GLY A 1 83 ? 11.703 -17.682 -17.517 1.00 98.00 83 GLY A N 1
ATOM 633 C CA . GLY A 1 83 ? 12.099 -18.644 -18.538 1.00 98.00 83 GLY A CA 1
ATOM 634 C C . GLY A 1 83 ? 12.994 -19.715 -17.923 1.00 98.00 83 GLY A C 1
ATOM 635 O O . GLY A 1 83 ? 12.746 -20.165 -16.808 1.00 98.00 83 GLY A O 1
ATOM 636 N N . THR A 1 84 ? 14.058 -20.084 -18.625 1.00 98.12 84 THR A N 1
ATOM 637 C CA . THR A 1 84 ? 15.000 -21.132 -18.205 1.00 98.12 84 THR A CA 1
ATOM 638 C C . THR A 1 84 ? 16.268 -20.588 -17.536 1.00 98.12 84 THR A C 1
ATOM 640 O O . THR A 1 84 ? 17.183 -21.345 -17.218 1.00 98.12 84 THR A O 1
ATOM 643 N N . LYS A 1 85 ? 16.333 -19.272 -17.269 1.00 97.69 85 LYS A N 1
ATOM 644 C CA . LYS A 1 85 ? 17.537 -18.568 -16.782 1.00 97.69 85 LYS A CA 1
ATOM 645 C C . LYS A 1 85 ? 18.201 -19.224 -15.563 1.00 97.69 85 LYS A C 1
ATOM 647 O O . LYS A 1 85 ? 19.425 -19.171 -15.444 1.00 97.69 85 LYS A O 1
ATOM 652 N N . TYR A 1 86 ? 17.404 -19.748 -14.631 1.00 98.00 86 TYR A N 1
ATOM 653 C CA . TYR A 1 86 ? 17.897 -20.384 -13.404 1.00 98.00 86 TYR A CA 1
ATOM 654 C C . TYR A 1 86 ? 18.040 -21.892 -13.562 1.00 98.00 86 TYR A C 1
ATOM 656 O O . TYR A 1 86 ? 19.078 -22.439 -13.203 1.00 98.00 86 TYR A O 1
ATOM 664 N N . SER A 1 87 ? 17.039 -22.545 -14.148 1.00 98.31 87 SER A N 1
ATOM 665 C CA . SER A 1 87 ? 17.047 -23.988 -14.372 1.00 98.31 87 SER A CA 1
ATOM 666 C C . SER A 1 87 ? 18.246 -24.448 -15.204 1.00 98.31 87 SER A C 1
ATOM 668 O O . SER A 1 87 ? 18.845 -25.452 -14.853 1.00 98.31 87 SER A O 1
ATOM 670 N N . GLU A 1 88 ? 18.651 -23.697 -16.237 1.00 98.00 88 GLU A N 1
ATOM 671 C CA . GLU A 1 88 ? 19.852 -24.004 -17.038 1.00 98.00 88 GLU A CA 1
ATOM 672 C C . GLU A 1 88 ? 21.142 -23.914 -16.222 1.00 98.00 88 GLU A C 1
ATOM 674 O O . GLU A 1 88 ? 22.050 -24.718 -16.392 1.00 98.00 88 GLU A O 1
ATOM 679 N N . LYS A 1 89 ? 21.239 -22.936 -15.316 1.00 98.25 89 LYS A N 1
ATOM 680 C CA . LYS A 1 89 ? 22.442 -22.733 -14.494 1.00 98.25 89 LYS A CA 1
ATOM 681 C C . LYS A 1 89 ? 22.550 -23.720 -13.337 1.00 98.25 89 LYS A C 1
ATOM 683 O O . LYS A 1 89 ? 23.647 -23.938 -12.838 1.00 98.25 89 LYS A O 1
ATOM 688 N N . MET A 1 90 ? 21.417 -24.248 -12.882 1.00 98.00 90 MET A N 1
ATOM 689 C CA . MET A 1 90 ? 21.318 -25.170 -11.747 1.00 98.00 90 MET A CA 1
ATOM 690 C C . MET A 1 90 ? 21.116 -26.628 -12.180 1.00 98.00 90 MET A C 1
ATOM 692 O O . MET A 1 90 ? 20.924 -27.481 -11.322 1.00 98.00 90 MET A O 1
ATOM 696 N N . ASP A 1 91 ? 21.124 -26.900 -13.488 1.00 97.75 91 ASP A N 1
ATOM 697 C CA . ASP A 1 91 ? 20.831 -28.205 -14.092 1.00 97.75 91 ASP A CA 1
ATOM 698 C C . ASP A 1 91 ? 19.489 -28.822 -13.642 1.00 97.75 91 ASP A C 1
ATOM 700 O O . ASP A 1 91 ? 19.341 -30.031 -13.485 1.00 97.75 91 ASP A O 1
ATOM 704 N N . ALA A 1 92 ? 18.474 -27.979 -13.426 1.00 98.25 92 ALA A N 1
ATOM 705 C CA . ALA A 1 92 ? 17.149 -28.424 -13.002 1.00 98.25 92 ALA A CA 1
ATOM 706 C C . ALA A 1 92 ? 16.306 -28.841 -14.218 1.00 98.25 92 ALA A C 1
ATOM 708 O O . ALA A 1 92 ? 15.826 -27.987 -14.978 1.00 98.25 92 ALA A O 1
ATOM 709 N N . LYS A 1 93 ? 16.113 -30.153 -14.385 1.00 98.19 93 LYS A N 1
ATOM 710 C CA . LYS A 1 93 ? 15.480 -30.769 -15.561 1.00 98.19 93 LYS A CA 1
ATOM 711 C C . LYS A 1 93 ? 14.261 -31.625 -15.212 1.00 98.19 93 LYS A C 1
ATOM 713 O O . LYS A 1 93 ? 14.114 -32.094 -14.087 1.00 98.19 93 LYS A O 1
ATOM 718 N N . PHE A 1 94 ? 13.423 -31.865 -16.215 1.00 97.75 94 PHE A N 1
ATOM 719 C CA . PHE A 1 94 ? 12.352 -32.861 -16.216 1.00 97.75 94 PHE A CA 1
ATOM 720 C C . PHE A 1 94 ? 12.322 -33.604 -17.559 1.00 97.75 94 PHE A C 1
ATOM 722 O O . PHE A 1 94 ? 12.816 -33.086 -18.562 1.00 97.75 94 PHE A O 1
ATOM 729 N N . LEU A 1 95 ? 11.728 -34.800 -17.583 1.00 97.94 95 LEU A N 1
ATOM 730 C CA . LEU A 1 95 ? 11.372 -35.489 -18.825 1.00 97.94 95 LEU A CA 1
ATOM 731 C C . LEU A 1 95 ? 10.010 -34.987 -19.296 1.00 97.94 95 LEU A C 1
ATOM 733 O O . LEU A 1 95 ? 9.038 -35.022 -18.540 1.00 97.94 95 LEU A O 1
ATOM 737 N N . ASP A 1 96 ? 9.941 -34.508 -20.531 1.00 96.75 96 ASP A N 1
ATOM 738 C CA . ASP A 1 96 ? 8.672 -34.131 -21.143 1.00 96.75 96 ASP A CA 1
ATOM 739 C C . ASP A 1 96 ? 7.865 -35.352 -21.622 1.00 96.75 96 ASP A C 1
ATOM 741 O O . ASP A 1 96 ? 8.260 -36.505 -21.443 1.00 96.75 96 ASP A O 1
ATOM 745 N N . SER A 1 97 ? 6.710 -35.096 -22.242 1.00 96.31 97 SER A N 1
ATOM 746 C CA . SER A 1 97 ? 5.822 -36.135 -22.776 1.00 96.31 97 SER A CA 1
ATOM 747 C C . SER A 1 97 ? 6.457 -37.014 -23.858 1.00 96.31 97 SER A C 1
ATOM 749 O O . SER A 1 97 ? 5.985 -38.126 -24.073 1.00 96.31 97 SER A O 1
ATOM 751 N N . ASP A 1 98 ? 7.514 -36.537 -24.520 1.00 96.81 98 ASP A N 1
ATOM 752 C CA . ASP A 1 98 ? 8.245 -37.270 -25.557 1.00 96.81 98 ASP A CA 1
ATOM 753 C C . ASP A 1 98 ? 9.468 -38.010 -24.979 1.00 96.81 98 ASP A C 1
ATOM 755 O O . ASP A 1 98 ? 10.259 -38.587 -25.728 1.00 96.81 98 ASP A O 1
ATOM 759 N N . GLY A 1 99 ? 9.661 -37.969 -23.655 1.00 95.69 99 GLY A N 1
ATOM 760 C CA . GLY A 1 99 ? 10.815 -38.554 -22.975 1.00 95.69 99 GLY A CA 1
ATOM 761 C C . GLY A 1 99 ? 12.114 -37.772 -23.181 1.00 95.69 99 GLY A C 1
ATOM 762 O O . GLY A 1 99 ? 13.195 -38.338 -23.027 1.00 95.69 99 GLY A O 1
ATOM 763 N N . LYS A 1 100 ? 12.043 -36.486 -23.547 1.00 97.38 100 LYS A N 1
ATOM 764 C CA . LYS A 1 100 ? 13.218 -35.622 -23.709 1.00 97.38 100 LYS A CA 1
ATOM 765 C C . LYS A 1 100 ? 13.467 -34.812 -22.449 1.00 97.38 100 LYS A C 1
ATOM 767 O O . LYS A 1 100 ? 12.549 -34.212 -21.889 1.00 97.38 100 LYS A O 1
ATOM 772 N N . GLU A 1 101 ? 14.730 -34.735 -22.042 1.00 97.69 101 GLU A N 1
ATOM 773 C CA . GLU A 1 101 ? 15.132 -33.847 -20.957 1.00 97.69 101 GLU A CA 1
ATOM 774 C C . GLU A 1 101 ? 14.989 -32.379 -21.376 1.00 97.69 101 GLU A C 1
ATOM 776 O O . GLU A 1 101 ? 15.537 -31.937 -22.391 1.00 97.69 101 GLU A O 1
ATOM 781 N N . LYS A 1 102 ? 14.262 -31.608 -20.568 1.00 98.12 102 LYS A N 1
ATOM 782 C CA . LYS A 1 102 ? 14.094 -30.161 -20.715 1.00 98.12 102 LYS A CA 1
ATOM 783 C C . LYS A 1 102 ? 14.327 -29.463 -19.384 1.00 98.12 102 LYS A C 1
ATOM 785 O O . LYS A 1 102 ? 14.020 -29.998 -18.323 1.00 98.12 102 LYS A O 1
ATOM 790 N N . HIS A 1 103 ? 14.836 -28.237 -19.443 1.00 98.44 103 HIS A N 1
ATOM 791 C CA . HIS A 1 103 ? 14.932 -27.373 -18.270 1.00 98.44 103 HIS A CA 1
ATOM 792 C C . HIS A 1 103 ? 13.560 -26.802 -17.899 1.00 98.44 103 HIS A C 1
ATOM 794 O O . HIS A 1 103 ? 12.755 -26.481 -18.777 1.00 98.44 103 HIS A O 1
ATOM 800 N N . PHE A 1 104 ? 13.302 -26.638 -16.601 1.00 98.25 104 PHE A N 1
ATOM 801 C CA . PHE A 1 104 ? 12.052 -26.041 -16.128 1.00 98.25 104 PHE A CA 1
ATOM 802 C C . PHE A 1 104 ? 11.872 -24.600 -16.623 1.00 98.25 104 PHE A C 1
ATOM 804 O O . PHE A 1 104 ? 12.746 -23.754 -16.464 1.00 98.25 104 PHE A O 1
ATOM 811 N N . VAL A 1 105 ? 10.693 -24.284 -17.161 1.00 98.00 105 VAL A N 1
ATOM 812 C CA . VAL A 1 105 ? 10.299 -22.893 -17.423 1.00 98.00 105 VAL A CA 1
ATOM 813 C C . VAL A 1 105 ? 9.756 -22.299 -16.130 1.00 98.00 105 VAL A C 1
ATOM 815 O O . VAL A 1 105 ? 8.775 -22.792 -15.579 1.00 98.00 105 VAL A O 1
ATOM 818 N N . MET A 1 106 ? 10.389 -21.237 -15.644 1.00 98.50 106 MET A N 1
ATOM 819 C CA . MET A 1 106 ? 10.109 -20.674 -14.327 1.00 98.50 106 MET A CA 1
ATOM 820 C C . MET A 1 106 ? 9.378 -19.332 -14.414 1.00 98.50 106 MET A C 1
ATOM 822 O O . MET A 1 106 ? 9.641 -18.492 -15.283 1.00 98.50 106 MET A O 1
ATOM 826 N N . GLY A 1 107 ? 8.492 -19.113 -13.447 1.00 98.12 107 GLY A N 1
ATOM 827 C CA . GLY A 1 107 ? 7.944 -17.810 -13.094 1.00 98.12 107 GLY A CA 1
ATOM 828 C C . GLY A 1 107 ? 8.225 -17.512 -11.624 1.00 98.12 107 GLY A C 1
ATOM 829 O O . GLY A 1 107 ? 8.426 -18.435 -10.835 1.00 98.12 107 GLY A O 1
ATOM 830 N N . CYS A 1 108 ? 8.253 -16.237 -11.251 1.00 98.00 108 CYS A N 1
ATOM 831 C CA . CYS A 1 108 ? 8.247 -15.847 -9.845 1.00 98.00 108 CYS A CA 1
ATOM 832 C C . CYS A 1 108 ? 7.267 -14.703 -9.586 1.00 98.00 108 CYS A C 1
ATOM 834 O O . CYS A 1 108 ? 6.968 -13.897 -10.472 1.00 98.00 108 CYS A O 1
ATOM 836 N N . TYR A 1 109 ? 6.771 -14.668 -8.353 1.00 98.06 109 TYR A N 1
ATOM 837 C CA . TYR A 1 109 ? 5.728 -13.763 -7.892 1.00 98.06 109 TYR A CA 1
ATOM 838 C C . TYR A 1 109 ? 6.149 -13.254 -6.519 1.00 98.06 109 TYR A C 1
ATOM 840 O O . TYR A 1 109 ? 6.447 -14.054 -5.633 1.00 98.06 109 TYR A O 1
ATOM 848 N N . GLY A 1 110 ? 6.223 -11.937 -6.357 1.00 97.69 110 GLY A N 1
ATOM 849 C CA . GLY A 1 110 ? 6.639 -11.313 -5.108 1.00 97.69 110 GLY A CA 1
ATOM 850 C C . GLY A 1 110 ? 5.680 -10.207 -4.706 1.00 97.69 110 GLY A C 1
ATOM 851 O O . GLY A 1 110 ? 5.318 -9.379 -5.538 1.00 97.69 110 GLY A O 1
ATOM 852 N N . ILE A 1 111 ? 5.307 -10.187 -3.427 1.00 97.94 111 ILE A N 1
ATOM 853 C CA . ILE A 1 111 ? 4.566 -9.097 -2.788 1.00 97.94 111 ILE A CA 1
ATOM 854 C C . ILE A 1 111 ? 5.405 -8.611 -1.609 1.00 97.94 111 ILE A C 1
ATOM 856 O O . ILE A 1 111 ? 5.823 -9.397 -0.757 1.00 97.94 111 ILE A O 1
ATOM 860 N N . GLY A 1 112 ? 5.667 -7.310 -1.555 1.00 97.19 112 GLY A N 1
ATOM 861 C CA . GLY A 1 112 ? 6.338 -6.685 -0.426 1.00 97.19 112 GLY A CA 1
ATOM 862 C C . GLY A 1 112 ? 5.349 -6.473 0.710 1.00 97.19 112 GLY A C 1
ATOM 863 O O . GLY A 1 112 ? 4.785 -5.390 0.806 1.00 97.19 112 GLY A O 1
ATOM 864 N N . VAL A 1 113 ? 5.141 -7.472 1.572 1.00 96.69 113 VAL A N 1
ATOM 865 C CA . VAL A 1 113 ? 4.131 -7.421 2.655 1.00 96.69 113 VAL A CA 1
ATOM 866 C C . VAL A 1 113 ? 4.288 -6.169 3.529 1.00 96.69 113 VAL A C 1
ATOM 868 O O . VAL A 1 113 ? 3.348 -5.393 3.665 1.00 96.69 113 VAL A O 1
ATOM 871 N N . GLY A 1 114 ? 5.496 -5.894 4.036 1.00 96.06 114 GLY A N 1
ATOM 872 C CA . GLY A 1 114 ? 5.747 -4.693 4.847 1.00 96.06 114 GLY A CA 1
ATOM 873 C C . GLY A 1 114 ? 5.581 -3.379 4.071 1.00 96.06 114 GLY A C 1
ATOM 874 O O . GLY A 1 114 ? 5.083 -2.396 4.609 1.00 96.06 114 GLY A O 1
ATOM 875 N N . ARG A 1 115 ? 5.932 -3.367 2.778 1.00 96.88 115 ARG A N 1
ATOM 876 C CA . ARG A 1 115 ? 5.707 -2.203 1.906 1.00 96.88 115 ARG A CA 1
ATOM 877 C C . ARG A 1 115 ? 4.221 -1.983 1.636 1.00 96.88 115 ARG A C 1
ATOM 879 O O . ARG A 1 115 ? 3.791 -0.845 1.545 1.00 96.88 115 ARG A O 1
ATOM 886 N N . THR A 1 116 ? 3.455 -3.062 1.520 1.00 97.25 116 THR A N 1
ATOM 887 C CA . THR A 1 116 ? 2.007 -3.013 1.302 1.00 97.25 116 THR A CA 1
ATOM 888 C C . THR A 1 116 ? 1.320 -2.377 2.503 1.00 97.25 116 THR A C 1
ATOM 890 O O . THR A 1 116 ? 0.481 -1.509 2.313 1.00 97.25 116 THR A O 1
ATOM 893 N N . LEU A 1 117 ? 1.740 -2.714 3.728 1.00 96.75 117 LEU A N 1
ATOM 894 C CA . LEU A 1 117 ? 1.248 -2.056 4.941 1.00 96.75 117 LEU A CA 1
ATOM 895 C C . LEU A 1 117 ? 1.489 -0.537 4.909 1.00 96.75 117 LEU A C 1
ATOM 897 O O . LEU A 1 117 ? 0.567 0.235 5.146 1.00 96.75 117 LEU A O 1
ATOM 901 N N . ALA A 1 118 ? 2.707 -0.106 4.569 1.00 96.88 118 ALA A N 1
ATOM 902 C CA . ALA A 1 118 ? 3.023 1.317 4.445 1.00 96.88 118 ALA A CA 1
ATOM 903 C C . ALA A 1 118 ? 2.215 1.997 3.324 1.00 96.88 118 ALA A C 1
ATOM 905 O O . ALA A 1 118 ? 1.701 3.088 3.524 1.00 96.88 118 ALA A O 1
ATOM 906 N N . ALA A 1 119 ? 2.048 1.334 2.175 1.00 97.44 119 ALA A N 1
ATOM 907 C CA . ALA A 1 119 ? 1.250 1.848 1.063 1.00 97.44 119 ALA A CA 1
ATOM 908 C C . ALA A 1 119 ? -0.239 1.999 1.424 1.00 97.44 119 ALA A C 1
ATOM 910 O O . ALA A 1 119 ? -0.875 2.950 0.984 1.00 97.44 119 ALA A O 1
ATOM 911 N N . ILE A 1 120 ? -0.784 1.100 2.252 1.00 97.25 120 ILE A N 1
ATOM 912 C CA . ILE A 1 120 ? -2.142 1.241 2.792 1.00 97.25 120 ILE A CA 1
ATOM 913 C C . ILE A 1 120 ? -2.230 2.494 3.662 1.00 97.25 120 ILE A C 1
ATOM 915 O O . ILE A 1 120 ? -3.175 3.253 3.514 1.00 97.25 120 ILE A O 1
ATOM 919 N N . ILE A 1 121 ? -1.251 2.755 4.531 1.00 97.25 121 ILE A N 1
ATOM 920 C CA . ILE A 1 121 ? -1.266 3.975 5.349 1.00 97.25 121 ILE A CA 1
ATOM 921 C C . ILE A 1 121 ? -1.157 5.228 4.467 1.00 97.25 121 ILE A C 1
ATOM 923 O O . ILE A 1 121 ? -1.914 6.165 4.691 1.00 97.25 121 ILE A O 1
ATOM 927 N N . GLU A 1 122 ? -0.277 5.247 3.459 1.00 96.69 122 GLU A N 1
ATOM 928 C CA . GLU A 1 122 ? -0.125 6.383 2.528 1.00 96.69 122 GLU A CA 1
ATOM 929 C C . GLU A 1 122 ? -1.431 6.732 1.797 1.00 96.69 122 GLU A C 1
ATOM 931 O O . GLU A 1 122 ? -1.747 7.908 1.637 1.00 96.69 122 GLU A O 1
ATOM 936 N N . GLU A 1 123 ? -2.219 5.729 1.409 1.00 95.88 123 GLU A N 1
ATOM 937 C CA . GLU A 1 123 ? -3.513 5.941 0.747 1.00 95.88 123 GLU A CA 1
ATOM 938 C C . GLU A 1 123 ? -4.640 6.252 1.750 1.00 95.88 123 GLU A C 1
ATOM 940 O O . GLU A 1 123 ? -5.502 7.098 1.510 1.00 95.88 123 GLU A O 1
ATOM 945 N N . TYR A 1 124 ? -4.632 5.590 2.909 1.00 97.12 124 TYR A N 1
ATOM 946 C CA . TYR A 1 124 ? -5.707 5.638 3.895 1.00 97.12 124 TYR A CA 1
ATOM 947 C C . TYR A 1 124 ? -5.265 6.321 5.196 1.00 97.12 124 TYR A C 1
ATOM 949 O O . TYR A 1 124 ? -5.181 5.712 6.265 1.00 97.12 124 TYR A O 1
ATOM 957 N N . ASN A 1 125 ? -5.044 7.631 5.123 1.00 98.06 125 ASN A N 1
ATOM 958 C CA . ASN A 1 125 ? -4.777 8.481 6.284 1.00 98.06 125 ASN A CA 1
ATOM 959 C C . ASN A 1 125 ? -5.497 9.833 6.182 1.00 98.06 125 ASN A C 1
ATOM 961 O O . ASN A 1 125 ? -6.122 10.176 5.174 1.00 98.06 125 ASN A O 1
ATOM 965 N N . ASP A 1 126 ? -5.448 10.590 7.269 1.00 97.56 126 ASP A N 1
ATOM 966 C CA . ASP A 1 126 ? -5.744 12.014 7.288 1.00 97.56 126 ASP A CA 1
ATOM 967 C C . ASP A 1 126 ? -4.843 12.733 8.306 1.00 97.56 126 ASP A C 1
ATOM 969 O O . ASP A 1 126 ? -3.945 12.149 8.910 1.00 97.56 126 ASP A O 1
ATOM 973 N N . LYS A 1 127 ? -5.102 14.024 8.534 1.00 97.81 127 LYS A N 1
ATOM 974 C CA . LYS A 1 127 ? -4.339 14.841 9.491 1.00 97.81 127 LYS A CA 1
ATOM 975 C C . LYS A 1 127 ? -4.411 14.364 10.952 1.00 97.81 127 LYS A C 1
ATOM 977 O O . LYS A 1 127 ? -3.676 14.902 11.775 1.00 97.81 127 LYS A O 1
ATOM 982 N N . TYR A 1 128 ? -5.325 13.454 11.290 1.00 97.69 128 TYR A N 1
ATOM 983 C CA . TYR A 1 128 ? -5.508 12.920 12.640 1.00 97.69 128 TYR A CA 1
ATOM 984 C C . TYR A 1 128 ? -4.841 11.554 12.823 1.00 97.69 128 TYR A C 1
ATOM 986 O O . TYR A 1 128 ? -4.476 11.219 13.945 1.00 97.69 128 TYR A O 1
ATOM 994 N N . GLY A 1 129 ? -4.655 10.778 11.752 1.00 98.12 129 GLY A N 1
ATOM 995 C CA . GLY A 1 129 ? -4.003 9.474 11.828 1.00 98.12 129 GLY A CA 1
ATOM 996 C C . GLY A 1 129 ? -4.400 8.508 10.722 1.00 98.12 129 GLY A C 1
ATOM 997 O O . GLY A 1 129 ? -4.820 8.905 9.634 1.00 98.12 129 GLY A O 1
ATOM 998 N N . ILE A 1 130 ? -4.261 7.221 11.026 1.00 98.56 130 ILE A N 1
ATOM 999 C CA . ILE A 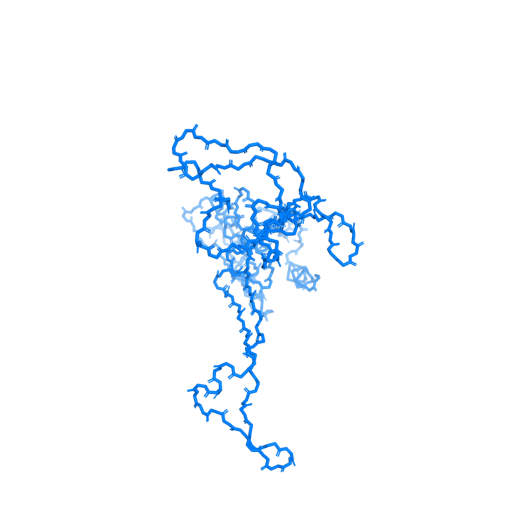1 130 ? -4.523 6.127 10.088 1.00 98.56 130 ILE A CA 1
ATOM 1000 C C . ILE A 1 130 ? -6.039 5.907 9.944 1.00 98.56 130 ILE A C 1
ATOM 1002 O O . ILE A 1 130 ? -6.805 6.124 10.883 1.00 98.56 130 ILE A O 1
ATOM 1006 N N . LYS A 1 131 ? -6.486 5.465 8.765 1.00 97.94 131 LYS A N 1
ATOM 1007 C CA . LYS A 1 131 ? -7.861 5.024 8.488 1.00 97.94 131 LYS A CA 1
ATOM 1008 C C . LYS A 1 131 ? -7.832 3.596 7.953 1.00 97.94 131 LYS A C 1
ATOM 1010 O O . LYS A 1 131 ? -7.911 3.385 6.751 1.00 97.94 131 LYS A O 1
ATOM 1015 N N . TRP A 1 132 ? -7.669 2.607 8.823 1.00 97.75 132 TRP A N 1
ATOM 1016 C CA . TRP A 1 132 ? -7.506 1.234 8.350 1.00 97.75 132 TRP A CA 1
ATOM 1017 C C . TRP A 1 132 ? -8.724 0.745 7.552 1.00 97.75 132 TRP A C 1
ATOM 1019 O O . TRP A 1 132 ? -9.849 0.855 8.045 1.00 97.75 132 TRP A O 1
ATOM 1029 N N . PRO A 1 133 ? -8.521 0.123 6.375 1.00 96.25 133 PRO A N 1
ATOM 1030 C CA . PRO A 1 133 ? -9.521 -0.776 5.821 1.00 96.25 133 PRO A CA 1
ATOM 1031 C C . PRO A 1 133 ? -9.785 -1.914 6.814 1.00 96.25 133 PRO A C 1
ATOM 1033 O O . PRO A 1 133 ? -8.844 -2.452 7.404 1.00 96.25 133 PRO A O 1
ATOM 1036 N N . VAL A 1 134 ? -11.050 -2.311 6.976 1.00 95.50 134 VAL A N 1
ATOM 1037 C CA . VAL A 1 134 ? -11.466 -3.299 7.991 1.00 95.50 134 VAL A CA 1
ATOM 1038 C C . VAL A 1 134 ? -10.668 -4.604 7.895 1.00 95.50 134 VAL A C 1
ATOM 1040 O O . VAL A 1 134 ? -10.257 -5.149 8.912 1.00 95.50 134 VAL A O 1
ATOM 1043 N N . SER A 1 135 ? -10.358 -5.063 6.681 1.00 94.56 135 SER A N 1
ATOM 1044 C CA . SER A 1 135 ? -9.652 -6.327 6.427 1.00 94.56 135 SER A CA 1
ATOM 1045 C C . SER A 1 135 ? -8.210 -6.398 6.945 1.00 94.56 135 SER A C 1
ATOM 1047 O O . SER A 1 135 ? -7.620 -7.475 6.941 1.00 94.56 135 SER A O 1
ATOM 1049 N N . VAL A 1 136 ? -7.601 -5.260 7.288 1.00 95.75 136 VAL A N 1
ATOM 1050 C CA . VAL A 1 136 ? -6.191 -5.167 7.713 1.00 95.75 136 VAL A CA 1
ATOM 1051 C C . VAL A 1 136 ? -6.010 -4.361 8.999 1.00 95.75 136 VAL A C 1
ATOM 1053 O O . VAL A 1 136 ? -4.875 -4.135 9.423 1.00 95.75 136 VAL A O 1
ATOM 1056 N N . ALA A 1 137 ? -7.105 -3.896 9.602 1.00 97.25 137 ALA A N 1
ATOM 1057 C CA . ALA A 1 137 ? -7.054 -3.164 10.855 1.00 97.25 137 ALA A CA 1
ATOM 1058 C C . ALA A 1 137 ? -6.532 -4.075 11.983 1.00 97.25 137 ALA A C 1
ATOM 1060 O O . ALA A 1 137 ? -6.913 -5.242 12.031 1.00 97.25 137 ALA A O 1
ATOM 1061 N N . PRO A 1 138 ? -5.702 -3.574 12.919 1.00 96.81 138 PRO A N 1
ATOM 1062 C CA . PRO A 1 138 ? -5.235 -4.380 14.052 1.00 96.81 138 PRO A CA 1
ATOM 1063 C C . PRO A 1 138 ? -6.369 -4.866 14.964 1.00 96.81 138 PRO A C 1
ATOM 1065 O O . PRO A 1 138 ? -6.285 -5.944 15.542 1.00 96.81 138 PRO A O 1
ATOM 1068 N N . PHE A 1 139 ? -7.410 -4.043 15.100 1.00 98.31 139 PHE A N 1
ATOM 1069 C CA . PHE A 1 139 ? -8.695 -4.385 15.691 1.00 98.31 139 PHE A CA 1
ATOM 1070 C C . PHE A 1 139 ? -9.783 -3.724 14.849 1.00 98.31 139 PHE A C 1
ATOM 1072 O O . PHE A 1 139 ? -9.589 -2.640 14.298 1.00 98.31 139 PHE A O 1
ATOM 1079 N N . THR A 1 140 ? -10.948 -4.351 14.761 1.00 97.88 140 THR A N 1
ATOM 1080 C CA . THR A 1 140 ? -12.086 -3.767 14.044 1.00 97.88 140 THR A CA 1
ATOM 1081 C C . THR A 1 140 ? -12.777 -2.694 14.885 1.00 97.88 140 THR A C 1
ATOM 1083 O O . THR A 1 140 ? -13.195 -1.660 14.361 1.00 97.88 140 THR A O 1
ATOM 1086 N N . VAL A 1 141 ? -12.875 -2.927 16.198 1.00 98.44 141 VAL A N 1
ATOM 1087 C CA . VAL A 1 141 ? -13.582 -2.057 17.144 1.00 98.44 141 VAL A CA 1
ATOM 1088 C C . VAL A 1 141 ? -12.656 -1.605 18.272 1.00 98.44 141 VAL A C 1
ATOM 1090 O O . VAL A 1 141 ? -11.965 -2.412 18.891 1.00 98.44 141 VAL A O 1
ATOM 1093 N N . GLU A 1 142 ? -12.708 -0.319 18.602 1.00 98.69 142 GLU A N 1
ATOM 1094 C CA . GLU A 1 142 ? -12.153 0.252 19.828 1.00 98.69 142 GLU A CA 1
ATOM 1095 C C . GLU A 1 142 ? -13.288 0.754 20.727 1.00 98.69 142 GLU A C 1
ATOM 1097 O O . GLU A 1 142 ? -14.043 1.653 20.357 1.00 98.69 142 GLU A O 1
ATOM 1102 N N . ILE A 1 143 ? -13.425 0.181 21.922 1.00 98.75 143 ILE A N 1
ATOM 1103 C CA . ILE A 1 143 ? -14.395 0.620 22.927 1.00 98.75 143 ILE A CA 1
ATOM 1104 C C . ILE A 1 143 ? -13.753 1.699 23.801 1.00 98.75 143 ILE A C 1
ATOM 1106 O O . ILE A 1 143 ? -12.738 1.456 24.450 1.00 98.75 143 ILE A O 1
ATOM 1110 N N . ILE A 1 144 ? -14.386 2.870 23.875 1.00 98.56 144 ILE A N 1
ATOM 1111 C CA . ILE A 1 144 ? -13.891 4.045 24.600 1.00 98.56 144 ILE A CA 1
ATOM 1112 C C . ILE A 1 144 ? -14.843 4.383 25.761 1.00 98.56 144 ILE A C 1
ATOM 1114 O O . ILE A 1 144 ? -15.785 5.169 25.594 1.00 98.56 144 ILE A O 1
ATOM 1118 N N . PRO A 1 145 ? -14.629 3.816 26.962 1.00 97.88 145 PRO A N 1
ATOM 1119 C CA . PRO A 1 145 ? -15.315 4.250 28.173 1.00 97.88 145 PRO A CA 1
ATOM 1120 C C . PRO A 1 145 ? -14.787 5.615 28.643 1.00 97.88 145 PRO A C 1
ATOM 1122 O O . PRO A 1 145 ? -13.603 5.782 28.956 1.00 97.88 145 PRO A O 1
ATOM 1125 N N . LEU A 1 146 ? -15.683 6.605 28.731 1.00 96.25 146 LEU A N 1
ATOM 1126 C CA . LEU A 1 146 ? -15.316 7.992 29.061 1.00 96.25 146 LEU A CA 1
ATOM 1127 C C . LEU A 1 146 ? -15.022 8.231 30.548 1.00 96.25 146 LEU A C 1
ATOM 1129 O O . LEU A 1 146 ? -14.416 9.245 30.888 1.00 96.25 146 LEU A O 1
ATOM 1133 N N . ASN A 1 147 ? -15.469 7.341 31.436 1.00 93.75 147 ASN A N 1
ATOM 1134 C CA . ASN A 1 147 ? -15.193 7.422 32.870 1.00 93.75 147 ASN A CA 1
ATOM 1135 C C . ASN A 1 147 ? -15.175 6.022 33.498 1.00 93.75 147 ASN A C 1
ATOM 1137 O O . ASN A 1 147 ? -16.228 5.452 33.780 1.00 93.75 147 ASN A O 1
ATOM 1141 N N . MET A 1 148 ? -13.975 5.494 33.740 1.00 92.31 148 MET A N 1
ATOM 1142 C CA . MET A 1 148 ? -13.768 4.153 34.301 1.00 92.31 148 MET A CA 1
ATOM 1143 C C . MET A 1 148 ? -14.125 4.034 35.788 1.00 92.31 148 MET A C 1
ATOM 1145 O O . MET A 1 148 ? -14.399 2.934 36.265 1.00 92.31 148 MET A O 1
ATOM 1149 N N . SER A 1 149 ? -14.187 5.153 36.515 1.00 92.50 149 SER A N 1
ATOM 1150 C CA . SER A 1 149 ? -14.622 5.181 37.918 1.00 92.50 149 SER A CA 1
ATOM 1151 C C . SER A 1 149 ? -16.141 5.045 38.066 1.00 92.50 149 SER A C 1
ATOM 1153 O O . SER A 1 149 ? -16.641 4.780 39.159 1.00 92.50 149 SER A O 1
ATOM 1155 N N . ASP A 1 150 ? -16.896 5.235 36.981 1.00 94.94 150 ASP A N 1
ATOM 1156 C CA . ASP A 1 150 ? -18.340 5.034 36.961 1.00 94.94 150 ASP A CA 1
ATOM 1157 C C . ASP A 1 150 ? -18.669 3.568 36.659 1.00 94.94 150 ASP A C 1
ATOM 1159 O O . ASP A 1 150 ? -18.456 3.078 35.548 1.00 94.94 150 ASP A O 1
ATOM 1163 N N . SER A 1 151 ? -19.234 2.868 37.646 1.00 95.56 151 SER A N 1
ATOM 1164 C CA . SER A 1 151 ? -19.538 1.440 37.529 1.00 95.56 151 SER A CA 1
ATOM 1165 C C . SER A 1 151 ? -20.517 1.113 36.402 1.00 95.56 151 SER A C 1
ATOM 1167 O O . SER A 1 151 ? -20.402 0.044 35.811 1.00 95.56 151 SER A O 1
ATOM 1169 N N . LYS A 1 152 ? -21.449 2.011 36.046 1.00 96.44 152 LYS A N 1
ATOM 1170 C CA . LYS A 1 152 ? -22.371 1.764 34.927 1.00 96.44 152 LYS A CA 1
ATOM 1171 C C . LYS A 1 152 ? -21.634 1.800 33.593 1.00 96.44 152 LYS A C 1
ATOM 1173 O O . LYS A 1 152 ? -21.845 0.918 32.770 1.00 96.44 152 LYS A O 1
ATOM 1178 N N . ILE A 1 153 ? -20.768 2.795 33.394 1.00 96.69 153 ILE A N 1
ATOM 1179 C CA . ILE A 1 153 ? -19.974 2.936 32.162 1.00 96.69 153 ILE A CA 1
ATOM 1180 C C . ILE A 1 153 ? -18.998 1.768 32.026 1.00 96.69 153 ILE A C 1
ATOM 1182 O O . ILE A 1 153 ? -18.934 1.148 30.967 1.00 96.69 153 ILE A O 1
ATOM 1186 N N . LYS A 1 154 ? -18.277 1.444 33.105 1.00 96.94 154 LYS A N 1
ATOM 1187 C CA . LYS A 1 154 ? -17.325 0.332 33.128 1.00 96.94 154 LYS A CA 1
ATOM 1188 C C . LYS A 1 154 ? -18.001 -1.000 32.794 1.00 96.94 154 LYS A C 1
ATOM 1190 O O . LYS A 1 154 ? -17.550 -1.701 31.893 1.00 96.94 154 LYS A O 1
ATOM 1195 N N . ASN A 1 155 ? -19.100 -1.321 33.478 1.00 97.56 155 ASN A N 1
ATOM 1196 C CA . ASN A 1 155 ? -19.800 -2.588 33.275 1.00 97.56 155 ASN A CA 1
ATOM 1197 C C . ASN A 1 155 ? -20.342 -2.726 31.847 1.00 97.56 155 ASN A C 1
ATOM 1199 O O . ASN A 1 155 ? -20.280 -3.817 31.286 1.00 97.56 155 ASN A O 1
ATOM 1203 N N . GLU A 1 156 ? -20.849 -1.643 31.250 1.00 97.94 156 GLU A N 1
ATOM 1204 C CA . GLU A 1 156 ? -21.341 -1.697 29.872 1.00 97.94 156 GLU A CA 1
ATOM 1205 C C . GLU A 1 156 ? -20.207 -1.868 28.859 1.00 97.94 156 GLU A C 1
ATOM 1207 O O . GLU A 1 156 ? -20.318 -2.686 27.950 1.00 97.94 156 GLU A O 1
ATOM 1212 N N . ALA A 1 157 ? -19.085 -1.165 29.034 1.00 98.06 157 ALA A N 1
ATOM 1213 C CA . ALA A 1 157 ? -17.923 -1.333 28.164 1.00 98.06 157 ALA A CA 1
ATOM 1214 C C . ALA A 1 157 ? -17.367 -2.770 28.223 1.00 98.06 157 ALA A C 1
ATOM 1216 O O . ALA A 1 157 ? -17.102 -3.374 27.184 1.00 98.06 157 ALA A O 1
ATOM 1217 N N . GLU A 1 158 ? -17.268 -3.359 29.420 1.00 98.00 158 GLU A N 1
ATOM 1218 C CA . GLU A 1 158 ? -16.859 -4.759 29.603 1.00 98.00 158 GLU A CA 1
ATOM 1219 C C . GLU A 1 158 ? -17.880 -5.759 29.029 1.00 98.00 158 GLU A C 1
ATOM 1221 O O . GLU A 1 158 ? -17.492 -6.804 28.499 1.00 98.00 158 GLU A O 1
ATOM 1226 N N . LYS A 1 159 ? -19.182 -5.459 29.120 1.00 98.00 159 LYS A N 1
ATOM 1227 C CA . LYS A 1 159 ? -20.255 -6.259 28.508 1.00 98.00 159 LYS A CA 1
ATOM 1228 C C . LYS A 1 159 ? -20.143 -6.244 26.986 1.00 98.00 159 LYS A C 1
ATOM 1230 O O . LYS A 1 159 ? -20.103 -7.316 26.387 1.00 98.00 159 LYS A O 1
ATOM 1235 N N . LEU A 1 160 ? -20.033 -5.067 26.370 1.00 98.19 160 LEU A N 1
ATOM 1236 C CA . LEU A 1 160 ? -19.847 -4.929 24.923 1.00 98.19 160 LEU A CA 1
ATOM 1237 C C . LEU A 1 160 ? -18.579 -5.647 24.455 1.00 98.19 160 LEU A C 1
ATOM 1239 O O . LEU A 1 160 ? -18.632 -6.391 23.482 1.00 98.19 160 LEU A O 1
ATOM 1243 N N . TYR A 1 161 ? -17.469 -5.505 25.185 1.00 98.44 161 TYR A N 1
ATOM 1244 C CA . TYR A 1 161 ? -16.220 -6.206 24.884 1.00 98.44 161 TYR A CA 1
ATOM 1245 C C . TYR A 1 161 ? -16.407 -7.730 24.816 1.00 98.44 161 TYR A C 1
ATOM 1247 O O . TYR A 1 161 ? -15.960 -8.375 23.867 1.00 98.44 161 TYR A O 1
ATOM 1255 N N . LYS A 1 162 ? -17.107 -8.315 25.799 1.00 98.19 162 LYS A N 1
ATOM 1256 C CA . LYS A 1 162 ? -17.418 -9.754 25.811 1.00 98.19 162 LYS A CA 1
ATOM 1257 C C . LYS A 1 162 ? -18.317 -10.149 24.642 1.00 98.19 162 LYS A C 1
ATOM 1259 O O . LYS A 1 162 ? -18.004 -11.119 23.960 1.00 98.19 162 LYS A O 1
ATOM 1264 N N . LEU A 1 163 ? -19.371 -9.377 24.375 1.00 97.81 163 LEU A N 1
ATOM 1265 C CA . LEU A 1 163 ? -20.309 -9.648 23.282 1.00 97.81 163 LEU A CA 1
ATOM 1266 C C . LEU A 1 163 ? -19.631 -9.599 21.906 1.00 97.81 163 LEU A C 1
ATOM 1268 O O . LEU A 1 163 ? -19.837 -10.496 21.093 1.00 97.81 163 LEU A O 1
ATOM 1272 N N . PHE A 1 164 ? -18.778 -8.605 21.642 1.00 97.62 164 PHE A N 1
ATOM 1273 C CA . PHE A 1 164 ? -18.011 -8.559 20.395 1.00 97.62 164 PHE A CA 1
ATOM 1274 C C . PHE A 1 164 ? -17.073 -9.761 20.259 1.00 97.62 164 PHE A C 1
ATOM 1276 O O . PHE A 1 164 ? -17.005 -10.379 19.196 1.00 97.62 164 PHE A O 1
ATOM 1283 N N . LYS A 1 165 ? -16.399 -10.148 21.349 1.00 96.19 165 LYS A N 1
ATOM 1284 C CA . LYS A 1 165 ? -15.521 -11.321 21.363 1.00 96.19 165 LYS A CA 1
ATOM 1285 C C . LYS A 1 165 ? -16.283 -12.622 21.096 1.00 96.19 165 LYS A C 1
ATOM 1287 O O . LYS A 1 165 ? -15.790 -13.460 20.348 1.00 96.19 165 LYS A O 1
ATOM 1292 N N . GLU A 1 166 ? -17.484 -12.783 21.650 1.00 97.25 166 GLU A N 1
ATOM 1293 C CA . GLU A 1 166 ? -18.377 -13.921 21.367 1.00 97.25 166 GLU A CA 1
ATOM 1294 C C . GLU A 1 166 ? -18.782 -13.995 19.886 1.00 97.25 166 GLU A C 1
ATOM 1296 O O . GLU A 1 166 ? -19.000 -15.084 19.356 1.00 97.25 166 GLU A O 1
ATOM 1301 N N . LYS A 1 167 ? -18.827 -12.850 19.198 1.00 96.44 167 LYS A N 1
ATOM 1302 C CA . LYS A 1 167 ? -19.064 -12.750 17.752 1.00 96.44 167 LYS A CA 1
ATOM 1303 C C . LYS A 1 167 ? -17.801 -12.847 16.891 1.00 96.44 167 LYS A C 1
ATOM 1305 O O . LYS A 1 167 ? -17.899 -12.721 15.676 1.00 96.44 167 LYS A O 1
ATOM 1310 N N . ASN A 1 168 ? -16.635 -13.109 17.485 1.00 95.94 168 ASN A N 1
ATOM 1311 C CA . ASN A 1 168 ? -15.328 -13.091 16.813 1.00 95.94 168 ASN A CA 1
ATOM 1312 C C . ASN A 1 168 ? -14.995 -11.744 16.144 1.00 95.94 168 ASN A C 1
ATOM 1314 O O . ASN A 1 168 ? -14.285 -11.708 15.143 1.00 95.94 168 ASN A O 1
ATOM 1318 N N . ILE A 1 169 ? -15.494 -10.636 16.696 1.00 97.00 169 ILE A N 1
ATOM 1319 C CA . ILE A 1 169 ? -15.123 -9.290 16.260 1.00 97.00 169 ILE A CA 1
ATOM 1320 C C . ILE A 1 169 ? -13.902 -8.850 17.069 1.00 97.00 169 ILE A C 1
ATOM 1322 O O . ILE A 1 169 ? -13.959 -8.719 18.297 1.00 97.00 169 ILE A O 1
ATOM 1326 N N . GLU A 1 170 ? -12.784 -8.623 16.380 1.00 97.25 170 GLU A N 1
ATOM 1327 C CA . GLU A 1 170 ? -11.533 -8.182 16.997 1.00 97.25 170 GLU A CA 1
ATOM 1328 C C . GLU A 1 170 ? -11.717 -6.805 17.632 1.00 97.25 170 GLU A C 1
ATOM 1330 O O . GLU A 1 170 ? -11.983 -5.814 16.950 1.00 97.25 170 GLU A O 1
ATOM 1335 N N . THR A 1 171 ? -11.602 -6.759 18.958 1.00 98.12 171 THR A N 1
ATOM 1336 C CA . THR A 1 171 ? -11.967 -5.585 19.752 1.00 98.12 171 THR A CA 1
ATOM 1337 C C . THR A 1 171 ? -10.889 -5.266 20.776 1.00 98.12 171 THR A C 1
ATOM 1339 O O . THR A 1 171 ? -10.375 -6.165 21.446 1.00 98.12 171 THR A O 1
ATOM 1342 N N . ILE A 1 172 ? -10.602 -3.979 20.942 1.00 98.31 172 ILE A N 1
ATOM 1343 C CA . ILE A 1 172 ? -9.794 -3.425 22.030 1.00 98.31 172 ILE A CA 1
ATOM 1344 C C . ILE A 1 172 ? -10.658 -2.501 22.894 1.00 98.31 172 ILE A C 1
ATOM 1346 O O . ILE A 1 172 ? -11.630 -1.919 22.417 1.00 98.31 172 ILE A O 1
ATOM 1350 N N . ILE A 1 173 ? -10.331 -2.389 24.178 1.00 98.31 173 ILE A N 1
ATOM 1351 C CA . ILE A 1 173 ? -10.962 -1.450 25.107 1.00 98.31 173 ILE A CA 1
ATOM 1352 C C . ILE A 1 173 ? -9.897 -0.489 25.633 1.00 98.31 173 ILE A C 1
ATOM 1354 O O . ILE A 1 173 ? -8.847 -0.926 26.097 1.00 98.31 173 ILE A O 1
ATOM 1358 N N . ASP A 1 174 ? -10.167 0.813 25.566 1.00 98.25 174 ASP A N 1
ATOM 1359 C CA . ASP A 1 174 ? -9.344 1.832 26.217 1.00 98.25 174 ASP A CA 1
ATOM 1360 C C . ASP A 1 174 ? -9.796 1.985 27.676 1.00 98.25 174 ASP A C 1
ATOM 1362 O O . ASP A 1 174 ? -10.582 2.869 28.031 1.00 98.25 174 ASP A O 1
ATOM 1366 N N . ASP A 1 175 ? -9.321 1.091 28.538 1.00 96.25 175 ASP A N 1
ATOM 1367 C CA . ASP A 1 175 ? -9.657 1.019 29.962 1.00 96.25 175 ASP A CA 1
ATOM 1368 C C . ASP A 1 175 ? -8.776 1.914 30.852 1.00 96.25 175 ASP A C 1
ATOM 1370 O O . ASP A 1 175 ? -8.905 1.891 32.078 1.00 96.25 175 ASP A O 1
ATOM 1374 N N . ARG A 1 176 ? -7.935 2.767 30.251 1.00 96.62 176 ARG A N 1
ATOM 1375 C CA . ARG A 1 176 ? -7.076 3.714 30.974 1.00 96.62 176 ARG A CA 1
ATOM 1376 C C . ARG A 1 176 ? -7.932 4.681 31.793 1.00 96.62 176 ARG A C 1
ATOM 1378 O O . ARG A 1 176 ? -8.793 5.382 31.255 1.00 96.62 176 ARG A O 1
ATOM 1385 N N . ASP A 1 177 ? -7.705 4.737 33.097 1.00 92.75 177 ASP A N 1
ATOM 1386 C CA . ASP A 1 177 ? -8.431 5.590 34.047 1.00 92.75 177 ASP A CA 1
ATOM 1387 C C . ASP A 1 177 ? -7.686 6.897 34.373 1.00 92.75 177 ASP A C 1
ATOM 1389 O O . ASP A 1 177 ? -8.278 7.854 34.870 1.00 92.75 177 ASP A O 1
ATOM 1393 N N . ASN A 1 178 ? -6.399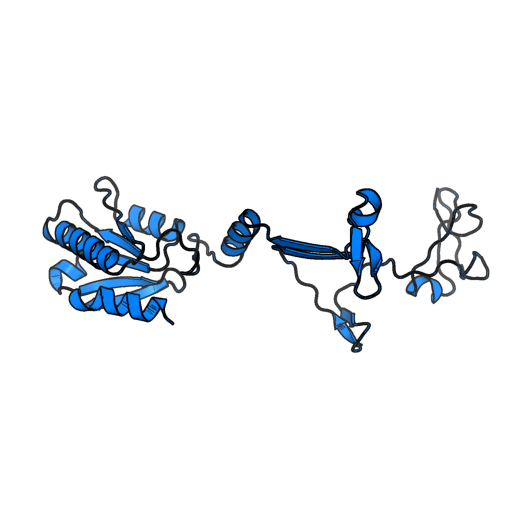 6.962 34.032 1.00 91.75 178 ASN A N 1
ATOM 1394 C CA . ASN A 1 178 ? -5.491 8.075 34.295 1.00 91.75 178 ASN A CA 1
ATOM 1395 C C . ASN A 1 178 ? -5.406 9.116 33.160 1.00 91.75 178 ASN A C 1
ATOM 1397 O O . ASN A 1 178 ? -4.620 10.060 33.259 1.00 91.75 178 ASN A O 1
ATOM 1401 N N . VAL A 1 179 ? -6.180 8.958 32.083 1.00 94.12 179 VAL A N 1
ATOM 1402 C CA . VAL A 1 179 ? -6.172 9.851 30.911 1.00 94.12 179 VAL A CA 1
ATOM 1403 C C . VAL A 1 179 ? -7.531 10.513 30.700 1.00 94.12 179 VAL A C 1
ATOM 1405 O O . VAL A 1 179 ? -8.580 9.951 31.010 1.00 94.12 179 VAL A O 1
ATOM 1408 N N . SER A 1 180 ? -7.526 11.729 30.151 1.00 95.06 180 SER A N 1
ATOM 1409 C CA . SER A 1 180 ? -8.768 12.434 29.830 1.00 95.06 180 SER A CA 1
ATOM 1410 C C . SER A 1 180 ? -9.437 11.847 28.583 1.00 95.06 180 SER A C 1
ATOM 1412 O O . SER A 1 180 ? -8.771 11.301 27.705 1.00 95.06 180 SER A O 1
ATOM 1414 N N . ALA A 1 181 ? -10.753 12.036 28.453 1.00 95.12 181 ALA A N 1
ATOM 1415 C CA . ALA A 1 181 ? -11.494 11.635 27.254 1.00 95.12 181 ALA A CA 1
ATOM 1416 C C . ALA A 1 181 ? -10.899 12.226 25.961 1.00 95.12 181 ALA A C 1
ATOM 1418 O O . ALA A 1 181 ? -10.852 11.550 24.941 1.00 95.12 181 ALA A O 1
ATOM 1419 N N . GLY A 1 182 ? -10.404 13.469 26.009 1.00 96.19 182 GLY A N 1
ATOM 1420 C CA . GLY A 1 182 ? -9.757 14.105 24.859 1.00 96.19 182 GLY A CA 1
ATOM 1421 C C . GLY A 1 182 ? -8.481 13.386 24.416 1.00 96.19 182 GLY A C 1
ATOM 1422 O O . GLY A 1 182 ? -8.255 13.246 23.219 1.00 96.19 182 GLY A O 1
ATOM 1423 N N . VAL A 1 183 ? -7.686 12.883 25.368 1.00 97.62 183 VAL A N 1
ATOM 1424 C CA . VAL A 1 183 ? -6.496 12.072 25.067 1.00 97.62 183 VAL A CA 1
ATOM 1425 C C . VAL A 1 183 ? -6.905 10.736 24.452 1.00 97.62 183 VAL A C 1
ATOM 1427 O O . VAL A 1 183 ? -6.358 10.374 23.417 1.00 97.62 183 VAL A O 1
ATOM 1430 N N . LYS A 1 184 ? -7.924 10.063 25.006 1.00 98.12 184 LYS A N 1
ATOM 1431 C CA . LYS A 1 184 ? -8.450 8.815 24.428 1.00 98.12 184 LYS A CA 1
ATOM 1432 C C . LYS A 1 184 ? -8.884 8.989 22.976 1.00 98.12 184 LYS A C 1
ATOM 1434 O O . LYS A 1 184 ? -8.476 8.221 22.121 1.00 98.12 184 LYS A O 1
ATOM 1439 N N . PHE A 1 185 ? -9.658 10.034 22.677 1.00 98.12 185 PHE A N 1
ATOM 1440 C CA . PHE A 1 185 ? -10.101 10.298 21.306 1.00 98.12 185 PHE A CA 1
ATOM 1441 C C . PHE A 1 185 ? -8.948 10.602 20.350 1.00 98.12 185 PHE A C 1
ATOM 1443 O O . PHE A 1 185 ? -8.991 10.180 19.199 1.00 98.12 185 PHE A O 1
ATOM 1450 N N . ASN A 1 186 ? -7.929 11.328 20.812 1.00 98.25 186 ASN A N 1
ATOM 1451 C CA . ASN A 1 186 ? -6.762 11.621 19.989 1.00 98.25 186 ASN A CA 1
ATOM 1452 C C . ASN A 1 186 ? -5.950 10.354 19.686 1.00 98.25 186 ASN A C 1
ATOM 1454 O O . ASN A 1 186 ? -5.542 10.152 18.547 1.00 98.25 186 ASN A O 1
ATOM 1458 N N . ASP A 1 187 ? -5.759 9.487 20.682 1.00 98.31 187 ASP A N 1
ATOM 1459 C CA . ASP A 1 187 ? -5.083 8.204 20.491 1.00 98.31 187 ASP A CA 1
ATOM 1460 C C . ASP A 1 187 ? -5.891 7.289 19.562 1.00 98.31 187 ASP A C 1
ATOM 1462 O O . ASP A 1 187 ? -5.324 6.734 18.624 1.00 98.31 187 ASP A O 1
ATOM 1466 N N . ALA A 1 188 ? -7.211 7.205 19.755 1.00 98.38 188 ALA A N 1
ATOM 1467 C CA . ALA A 1 188 ? -8.126 6.425 18.923 1.00 98.38 188 ALA A CA 1
ATOM 1468 C C . ALA A 1 188 ? -8.112 6.874 17.450 1.00 98.38 188 ALA A C 1
ATOM 1470 O O . ALA A 1 188 ? -8.104 6.059 16.522 1.00 98.38 188 ALA A O 1
ATOM 1471 N N . ASP A 1 189 ? -8.082 8.189 17.210 1.00 98.38 189 ASP A N 1
ATOM 1472 C CA . ASP A 1 189 ? -7.984 8.752 15.861 1.00 98.38 189 ASP A CA 1
ATOM 1473 C C . ASP A 1 189 ? -6.610 8.501 15.224 1.00 98.38 189 ASP A C 1
ATOM 1475 O O . ASP A 1 189 ? -6.539 8.270 14.009 1.00 98.38 189 ASP A O 1
ATOM 1479 N N . LEU A 1 190 ? -5.547 8.494 16.035 1.00 98.38 190 LEU A N 1
ATOM 1480 C CA . LEU A 1 190 ? -4.183 8.219 15.599 1.00 98.38 190 LEU A CA 1
ATOM 1481 C C . LEU A 1 190 ? -3.999 6.752 15.186 1.00 98.38 190 LEU A C 1
ATOM 1483 O O . LEU A 1 190 ? -3.502 6.486 14.089 1.00 98.38 190 LEU A O 1
ATOM 1487 N N . ILE A 1 191 ? -4.402 5.809 16.047 1.00 97.81 191 ILE A N 1
ATOM 1488 C CA . ILE A 1 191 ? -4.253 4.364 15.801 1.00 97.81 191 ILE A CA 1
ATOM 1489 C C . ILE A 1 191 ? -5.225 3.850 14.736 1.00 97.81 191 ILE A C 1
ATOM 1491 O O . ILE A 1 191 ? -4.904 2.891 14.032 1.00 97.81 191 ILE A O 1
ATOM 1495 N N . GLY A 1 192 ? -6.376 4.511 14.579 1.00 98.12 192 GLY A N 1
ATOM 1496 C CA . GLY A 1 192 ? -7.174 4.428 13.365 1.00 98.12 192 GLY A CA 1
ATOM 1497 C C . GLY A 1 192 ? -8.101 3.223 13.247 1.00 98.12 192 GLY A C 1
ATOM 1498 O O . GLY A 1 192 ? -8.387 2.815 12.119 1.00 98.12 192 GLY A O 1
ATOM 1499 N N . MET A 1 193 ? -8.547 2.632 14.364 1.00 98.38 193 MET A N 1
ATOM 1500 C CA . MET A 1 193 ? -9.475 1.492 14.319 1.00 98.38 193 MET A CA 1
ATOM 1501 C C . MET A 1 193 ? -10.769 1.884 13.584 1.00 98.38 193 MET A C 1
ATOM 1503 O O . MET A 1 193 ? -11.273 2.987 13.818 1.00 98.38 193 MET A O 1
ATOM 1507 N N . PRO A 1 194 ? -11.327 1.022 12.710 1.00 98.19 194 PRO A N 1
ATOM 1508 C CA . PRO A 1 194 ? -12.463 1.373 11.858 1.00 98.19 194 PRO A CA 1
ATOM 1509 C C . PRO A 1 194 ? -13.676 1.925 12.616 1.00 98.19 194 PRO A C 1
ATOM 1511 O O . PRO A 1 194 ? -14.287 2.900 12.167 1.00 98.19 194 PRO A O 1
ATOM 1514 N N . PHE A 1 195 ? -13.998 1.345 13.777 1.00 98.44 195 PHE A N 1
ATOM 1515 C CA . PHE A 1 195 ? -15.141 1.749 14.594 1.00 98.44 195 PHE A CA 1
ATOM 1516 C C . PHE A 1 195 ? -14.722 2.101 16.020 1.00 98.44 195 PHE A C 1
ATOM 1518 O O . PHE A 1 195 ? -14.181 1.269 16.744 1.00 98.44 195 PHE A O 1
ATOM 1525 N N . GLN A 1 196 ? -15.052 3.316 16.454 1.00 98.56 196 GLN A N 1
ATOM 1526 C CA . GLN A 1 196 ? -14.908 3.744 17.846 1.00 98.56 196 GLN A CA 1
ATOM 1527 C C . GLN A 1 196 ? -16.280 3.689 18.528 1.00 98.56 196 GLN A C 1
ATOM 1529 O O . GLN A 1 196 ? -17.192 4.429 18.155 1.00 98.56 196 GLN A O 1
ATOM 1534 N N . VAL A 1 197 ? -16.431 2.816 19.522 1.00 98.62 197 VAL A N 1
ATOM 1535 C CA . VAL A 1 197 ? -17.662 2.580 20.289 1.00 98.62 197 VAL A CA 1
ATOM 1536 C C . VAL A 1 197 ? -17.553 3.296 21.632 1.00 98.62 197 VAL A C 1
ATOM 1538 O O . VAL A 1 197 ? -16.838 2.874 22.536 1.00 98.62 197 VAL A O 1
ATOM 1541 N N . ILE A 1 198 ? -18.254 4.413 21.771 1.00 98.50 198 ILE A N 1
ATOM 1542 C CA . ILE A 1 198 ? -18.066 5.376 22.854 1.00 98.50 198 ILE A CA 1
ATOM 1543 C C . ILE A 1 198 ? -19.133 5.156 23.930 1.00 98.50 198 ILE A C 1
ATOM 1545 O O . ILE A 1 198 ? -20.332 5.349 23.702 1.00 98.50 198 ILE A O 1
ATOM 1549 N N . VAL A 1 199 ? -18.688 4.803 25.138 1.00 98.25 199 VAL A N 1
ATOM 1550 C CA . VAL A 1 199 ? -19.556 4.544 26.295 1.00 98.25 199 VAL A CA 1
ATOM 1551 C C . VAL A 1 199 ? -19.430 5.701 27.283 1.00 98.25 199 VAL A C 1
ATOM 1553 O O . VAL A 1 199 ? -18.401 5.893 27.932 1.00 98.25 199 VAL A O 1
ATOM 1556 N N . GLY A 1 200 ? -20.483 6.509 27.398 1.00 96.50 200 GLY A N 1
ATOM 1557 C CA . GLY A 1 200 ? -20.413 7.770 28.135 1.00 96.50 200 GLY A CA 1
ATOM 1558 C C . GLY A 1 200 ? -21.750 8.275 28.665 1.00 96.50 200 GLY A C 1
ATOM 1559 O O . GLY A 1 200 ? -22.595 7.518 29.142 1.00 96.50 200 GLY A O 1
ATOM 1560 N N . ARG A 1 201 ? -21.943 9.597 28.604 1.00 94.81 201 ARG A N 1
ATOM 1561 C CA . ARG A 1 201 ? -23.148 10.255 29.130 1.00 94.81 201 ARG A CA 1
ATOM 1562 C C . ARG A 1 201 ? -24.420 9.823 28.394 1.00 94.81 201 ARG A C 1
ATOM 1564 O O . ARG A 1 201 ? -25.431 9.595 29.052 1.00 94.81 201 ARG A O 1
ATOM 1571 N N . THR A 1 202 ? -24.347 9.676 27.073 1.00 94.81 202 THR A N 1
ATOM 1572 C CA . THR A 1 202 ? -25.456 9.235 26.211 1.00 94.81 202 THR A CA 1
ATOM 1573 C C . THR A 1 202 ? -25.990 7.869 26.640 1.00 94.81 202 THR A C 1
ATOM 1575 O O . THR A 1 202 ? -27.203 7.699 26.782 1.00 94.81 202 THR A O 1
ATOM 1578 N N . PHE A 1 203 ? -25.089 6.950 26.998 1.00 97.31 203 PHE A N 1
ATOM 1579 C CA . PHE A 1 203 ? -25.447 5.653 27.565 1.00 97.31 203 PHE A CA 1
ATOM 1580 C C . PHE A 1 203 ? -26.151 5.803 28.911 1.00 97.31 203 PHE A C 1
ATOM 1582 O O . PHE A 1 203 ? -27.260 5.314 29.097 1.00 97.31 203 PHE A O 1
ATOM 1589 N N . LYS A 1 204 ? -25.556 6.557 29.842 1.00 95.12 204 LYS A N 1
ATOM 1590 C CA . LYS A 1 204 ? -26.128 6.733 31.185 1.00 95.12 204 LYS A CA 1
ATOM 1591 C C . LYS A 1 204 ? -27.524 7.352 31.194 1.00 95.12 204 LYS A C 1
ATOM 1593 O O . LYS A 1 204 ? -28.275 7.102 32.134 1.00 95.12 204 LYS A O 1
ATOM 1598 N N . GLN A 1 205 ? -27.816 8.226 30.237 1.00 94.25 205 GLN A N 1
ATOM 1599 C CA . GLN A 1 205 ? -29.087 8.941 30.177 1.00 94.25 205 GLN A CA 1
ATOM 1600 C C . GLN A 1 205 ? -30.154 8.138 29.438 1.00 94.25 205 GLN A C 1
ATOM 1602 O O . GLN A 1 205 ? -31.294 8.105 29.890 1.00 94.25 205 GLN A O 1
ATOM 1607 N N . ASN A 1 206 ? -29.778 7.498 28.327 1.00 94.88 206 ASN A N 1
ATOM 1608 C CA . ASN A 1 206 ? -30.743 7.020 27.343 1.00 94.88 206 ASN A CA 1
ATOM 1609 C C . ASN A 1 206 ? -30.516 5.563 26.906 1.00 94.88 206 ASN A C 1
ATOM 1611 O O . ASN A 1 206 ? -31.177 5.145 25.964 1.00 94.88 206 ASN A O 1
ATOM 1615 N N . SER A 1 207 ? -29.583 4.813 27.511 1.00 96.00 207 SER A N 1
ATOM 1616 C CA . SER A 1 207 ? -29.197 3.455 27.069 1.00 96.00 207 SER A CA 1
ATOM 1617 C C . SER A 1 207 ? -28.736 3.384 25.603 1.00 96.00 207 SER A C 1
ATOM 1619 O O . SER A 1 207 ? -28.880 2.373 24.920 1.00 96.00 207 SER A O 1
ATOM 1621 N N . LYS A 1 208 ? -28.141 4.475 25.106 1.00 97.62 208 LYS A N 1
ATOM 1622 C CA . LYS A 1 208 ? -27.636 4.587 23.732 1.00 97.62 208 LYS A CA 1
ATOM 1623 C C . LYS A 1 208 ? -26.120 4.723 23.693 1.00 97.62 208 LYS A C 1
ATOM 1625 O O . LYS A 1 208 ? -25.528 5.401 24.530 1.00 97.62 208 LYS A O 1
ATOM 1630 N N . ILE A 1 209 ? -25.509 4.126 22.684 1.00 98.38 209 ILE A N 1
ATOM 1631 C CA . ILE A 1 209 ? -24.070 4.107 22.446 1.00 98.38 209 ILE A CA 1
ATOM 1632 C C . ILE A 1 209 ? -23.758 4.962 21.221 1.00 98.38 209 ILE A C 1
ATOM 1634 O O . ILE A 1 209 ? -24.451 4.898 20.205 1.00 98.38 209 ILE A O 1
ATOM 1638 N N . GLU A 1 210 ? -22.724 5.789 21.328 1.00 98.38 210 GLU A N 1
ATOM 1639 C CA . GLU A 1 210 ? -22.217 6.565 20.199 1.00 98.38 210 GLU A CA 1
ATOM 1640 C C . GLU A 1 210 ? -21.191 5.724 19.438 1.00 98.38 210 GLU A C 1
ATOM 1642 O O . GLU A 1 210 ? -20.276 5.167 20.038 1.00 98.38 210 GLU A O 1
ATOM 1647 N N . ILE A 1 211 ? -21.324 5.635 18.118 1.00 98.38 211 ILE A N 1
ATOM 1648 C CA . ILE A 1 211 ? -20.385 4.932 17.243 1.00 98.38 211 ILE A CA 1
ATOM 1649 C C . ILE A 1 211 ? -19.834 5.937 16.243 1.00 98.38 211 ILE A C 1
ATOM 1651 O O . ILE A 1 211 ? -20.600 6.589 15.533 1.00 98.38 211 ILE A O 1
ATOM 1655 N N . LYS A 1 212 ? -18.510 6.064 16.168 1.00 98.19 212 LYS A N 1
ATOM 1656 C CA . LYS A 1 212 ? -17.833 6.852 15.134 1.00 98.19 212 LYS A CA 1
ATOM 1657 C C . LYS A 1 212 ? -17.181 5.914 14.124 1.00 98.19 212 LYS A C 1
ATOM 1659 O O . LYS A 1 212 ? -16.412 5.037 14.513 1.00 98.19 212 LYS A O 1
ATOM 1664 N N . LYS A 1 213 ? -17.439 6.138 12.835 1.00 97.88 213 LYS A N 1
ATOM 1665 C CA . LYS A 1 213 ? -16.684 5.511 11.742 1.00 97.88 213 LYS A CA 1
ATOM 1666 C C . LYS A 1 213 ? -15.409 6.313 11.507 1.00 97.88 213 LYS A C 1
ATOM 1668 O O . LYS A 1 213 ? -15.480 7.501 11.183 1.00 97.88 213 LYS A O 1
ATOM 1673 N N . ARG A 1 214 ? -14.240 5.695 11.674 1.00 97.75 214 ARG A N 1
ATOM 1674 C CA . ARG A 1 214 ? -12.948 6.387 11.543 1.00 97.75 214 ARG A CA 1
ATOM 1675 C C . ARG A 1 214 ? -12.689 6.881 10.125 1.00 97.75 214 ARG A C 1
ATOM 1677 O O . ARG A 1 214 ? -12.109 7.954 9.967 1.00 97.75 214 ARG A O 1
ATOM 1684 N N . GLU A 1 215 ? -13.139 6.132 9.122 1.00 95.88 215 GLU A N 1
ATOM 1685 C CA . GLU A 1 215 ? -12.946 6.456 7.708 1.00 95.88 215 GLU A CA 1
ATOM 1686 C C . GLU A 1 215 ? -13.606 7.787 7.308 1.00 95.88 215 GLU A C 1
ATOM 1688 O O . GLU A 1 215 ? -12.974 8.630 6.668 1.00 95.88 215 GLU A O 1
ATOM 1693 N N . THR A 1 216 ? -14.869 7.977 7.702 1.00 95.88 216 THR A N 1
ATOM 1694 C CA . THR A 1 216 ? -15.704 9.113 7.277 1.00 95.88 216 THR A CA 1
ATOM 1695 C C . THR A 1 216 ? -15.822 10.207 8.337 1.00 95.88 216 THR A C 1
ATOM 1697 O O . THR A 1 216 ? -16.206 11.333 8.029 1.00 95.88 216 THR A O 1
ATOM 1700 N N . GLY A 1 217 ? -15.531 9.886 9.600 1.00 95.88 217 GLY A N 1
ATOM 1701 C CA . GLY A 1 217 ? -15.802 10.747 10.749 1.00 95.88 217 GLY A CA 1
ATOM 1702 C C . GLY A 1 217 ? -17.282 10.812 11.149 1.00 95.88 217 GLY A C 1
ATOM 1703 O O . GLY A 1 217 ? -17.615 11.535 12.091 1.00 95.88 217 GLY A O 1
ATOM 1704 N N . GLU A 1 218 ? -18.161 10.070 10.466 1.00 96.88 218 GLU A N 1
ATOM 1705 C CA . GLU A 1 218 ? -19.590 9.986 10.772 1.00 96.88 218 GLU A CA 1
ATOM 1706 C C . GLU A 1 218 ? -19.803 9.468 12.199 1.00 96.88 218 GLU A C 1
ATOM 1708 O O . GLU A 1 218 ? -19.169 8.496 12.617 1.00 96.88 218 GLU A O 1
ATOM 1713 N N . LYS A 1 219 ? -20.713 10.114 12.938 1.00 97.44 219 LYS A N 1
ATOM 1714 C CA . LYS A 1 219 ? -21.127 9.703 14.282 1.00 97.44 219 LYS A CA 1
ATOM 1715 C C . LYS A 1 219 ? -22.590 9.295 14.279 1.00 97.44 219 LYS A C 1
ATOM 1717 O O . LYS A 1 219 ? -23.451 10.060 13.850 1.00 97.44 219 LYS A O 1
ATOM 1722 N N . LEU A 1 220 ? -22.854 8.116 14.815 1.00 97.25 220 LEU A N 1
ATOM 1723 C CA . LEU A 1 220 ? -24.167 7.496 14.890 1.00 97.25 220 LEU A CA 1
ATOM 1724 C C . LEU A 1 220 ? -24.505 7.203 16.348 1.00 97.25 220 LEU A C 1
ATOM 1726 O O . LEU A 1 220 ? -23.621 6.935 17.158 1.00 97.25 220 LEU A O 1
ATOM 1730 N N . ILE A 1 221 ? -25.790 7.255 16.684 1.00 97.75 221 ILE A N 1
ATOM 1731 C CA . ILE A 1 221 ? -26.292 6.882 18.007 1.00 97.75 221 ILE A CA 1
ATOM 1732 C C . ILE A 1 221 ? -27.139 5.629 17.831 1.00 97.75 221 ILE A C 1
ATOM 1734 O O . ILE A 1 221 ? -28.139 5.652 17.115 1.00 97.75 221 ILE A O 1
ATOM 1738 N N . VAL A 1 222 ? -26.744 4.550 18.497 1.00 97.75 222 VAL A N 1
ATOM 1739 C CA . VAL A 1 222 ? -27.363 3.228 18.377 1.00 97.75 222 VAL A CA 1
ATOM 1740 C C . VAL A 1 222 ? -27.852 2.784 19.753 1.00 97.75 222 VAL A C 1
ATOM 1742 O O . VAL A 1 222 ? -27.193 3.033 20.759 1.00 97.75 222 VAL A O 1
ATOM 1745 N N . GLU A 1 223 ? -29.027 2.159 19.823 1.00 97.50 223 GLU A N 1
ATOM 1746 C CA . GLU A 1 223 ? -29.500 1.533 21.068 1.00 97.50 223 GLU A CA 1
ATOM 1747 C C . GLU A 1 223 ? -28.489 0.472 21.527 1.00 97.50 223 GLU A C 1
ATOM 1749 O O . GLU A 1 223 ? -28.011 -0.295 20.691 1.00 97.50 223 GLU A O 1
ATOM 1754 N N . GLU A 1 224 ? -28.177 0.389 22.827 1.00 94.12 224 GLU A N 1
ATOM 1755 C CA . GLU A 1 224 ? -27.122 -0.505 23.352 1.00 94.12 224 GLU A CA 1
ATOM 1756 C C . GLU A 1 224 ? -27.257 -1.958 22.861 1.00 94.12 224 GLU A C 1
ATOM 1758 O O . GLU A 1 224 ? -26.279 -2.597 22.479 1.00 94.12 224 GLU A O 1
ATOM 1763 N N . 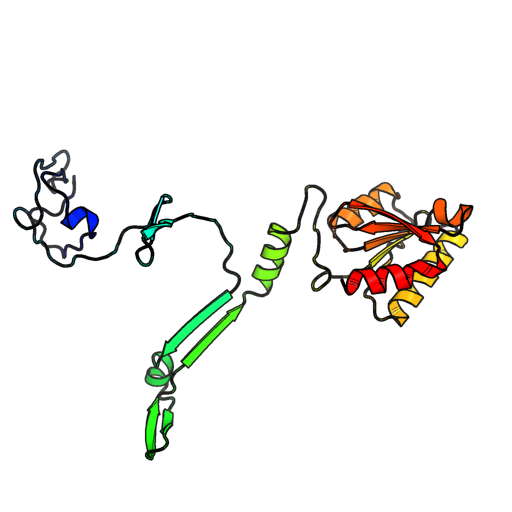GLN A 1 225 ? -28.493 -2.446 22.774 1.00 95.06 225 GLN A N 1
ATOM 1764 C CA . GLN A 1 225 ? -28.839 -3.802 22.348 1.00 95.06 225 GLN A CA 1
ATOM 1765 C C . GLN A 1 225 ? -28.620 -4.069 20.850 1.00 95.06 225 GLN A C 1
ATOM 1767 O O . GLN A 1 225 ? -28.518 -5.224 20.447 1.00 95.06 225 GLN A O 1
ATOM 1772 N N . ASN A 1 226 ? -28.524 -3.017 20.031 1.00 97.00 226 ASN A N 1
ATOM 1773 C CA . ASN A 1 226 ? -28.374 -3.102 18.577 1.00 97.00 226 ASN A CA 1
ATOM 1774 C C . ASN A 1 226 ? -26.933 -2.851 18.105 1.00 97.00 226 ASN A C 1
ATOM 1776 O O . ASN A 1 226 ? -26.658 -2.981 16.915 1.00 97.00 226 ASN A O 1
ATOM 1780 N N . VAL A 1 227 ? -26.012 -2.490 19.007 1.00 97.19 227 VAL A N 1
ATOM 1781 C CA . VAL A 1 227 ? -24.622 -2.135 18.663 1.00 97.19 227 VAL A CA 1
ATOM 1782 C C . VAL A 1 227 ? -23.902 -3.274 17.945 1.00 97.19 227 VAL A C 1
ATOM 1784 O O . VAL A 1 227 ? -23.242 -3.038 16.938 1.00 97.19 227 VAL A O 1
ATOM 1787 N N . ILE A 1 228 ? -24.051 -4.509 18.432 1.00 96.62 228 ILE A N 1
ATOM 1788 C CA . ILE A 1 228 ? -23.396 -5.681 17.838 1.00 96.62 228 ILE A CA 1
ATOM 1789 C C . ILE A 1 228 ? -23.886 -5.907 16.407 1.00 96.62 228 ILE A C 1
ATOM 1791 O O . ILE A 1 228 ? -23.070 -5.987 15.495 1.00 96.62 228 ILE A O 1
ATOM 1795 N N . THR A 1 229 ? -25.207 -5.944 16.208 1.00 96.62 229 THR A N 1
ATOM 1796 C CA . THR A 1 229 ? -25.823 -6.140 14.888 1.00 96.62 229 THR A CA 1
ATOM 1797 C C . THR A 1 229 ? -25.409 -5.042 13.916 1.00 96.62 229 THR A C 1
ATOM 1799 O O . THR A 1 229 ? -25.008 -5.332 12.797 1.00 96.62 229 THR A O 1
ATOM 1802 N N . PHE A 1 230 ? -25.426 -3.784 14.365 1.00 96.44 230 PHE A N 1
ATOM 1803 C CA . PHE A 1 230 ? -25.001 -2.653 13.546 1.00 96.44 230 PHE A CA 1
ATOM 1804 C C . PHE A 1 230 ? -23.565 -2.828 13.028 1.00 96.44 230 PHE A C 1
ATOM 1806 O O . PHE A 1 230 ? -23.302 -2.614 11.845 1.00 96.44 230 PHE A O 1
ATOM 1813 N N . ILE A 1 231 ? -22.636 -3.235 13.897 1.00 96.69 231 ILE A N 1
ATOM 1814 C CA . ILE A 1 231 ? -21.241 -3.470 13.512 1.00 96.69 231 ILE A CA 1
ATOM 1815 C C . ILE A 1 231 ? -21.116 -4.703 12.602 1.00 96.69 231 ILE A C 1
ATOM 1817 O O . ILE A 1 231 ? -20.425 -4.626 11.592 1.00 96.69 231 ILE A O 1
ATOM 1821 N N . GLU A 1 232 ? -21.803 -5.812 12.904 1.00 95.38 232 GLU A N 1
ATOM 1822 C CA . GLU A 1 232 ? -21.813 -7.018 12.057 1.00 95.38 232 GLU A CA 1
ATOM 1823 C C . GLU A 1 232 ? -22.301 -6.732 10.632 1.00 95.38 232 GLU A C 1
ATOM 1825 O O . GLU A 1 232 ? -21.749 -7.289 9.683 1.00 95.38 232 GLU A O 1
ATOM 1830 N N . ASP A 1 233 ? -23.326 -5.895 10.482 1.00 93.62 233 ASP A N 1
ATOM 1831 C CA . ASP A 1 233 ? -23.867 -5.516 9.177 1.00 93.62 233 ASP A CA 1
ATOM 1832 C C . ASP A 1 233 ? -22.898 -4.582 8.444 1.00 93.62 233 ASP A C 1
ATOM 1834 O O . ASP A 1 233 ? -22.581 -4.813 7.282 1.00 93.62 233 ASP A O 1
ATOM 1838 N N . THR A 1 234 ? -22.319 -3.606 9.150 1.00 91.69 234 THR A N 1
ATOM 1839 C CA . THR A 1 234 ? -21.397 -2.631 8.542 1.00 91.69 234 THR A CA 1
ATOM 1840 C C . THR A 1 234 ? -20.060 -3.248 8.109 1.00 91.69 234 THR A C 1
ATOM 1842 O O . THR A 1 234 ? -19.417 -2.723 7.214 1.00 91.69 234 THR A O 1
ATOM 1845 N N . ILE A 1 235 ? -19.604 -4.335 8.742 1.00 91.06 235 ILE A N 1
ATOM 1846 C CA . ILE A 1 235 ? -18.362 -5.033 8.351 1.00 91.06 235 ILE A CA 1
ATOM 1847 C C . ILE A 1 235 ? -18.552 -5.882 7.081 1.00 91.06 235 ILE A C 1
ATOM 1849 O O . ILE A 1 235 ? -17.572 -6.202 6.407 1.00 91.06 235 ILE A O 1
ATOM 1853 N N . LYS A 1 236 ? -19.784 -6.318 6.790 1.00 79.12 236 LYS A N 1
ATOM 1854 C CA . LYS A 1 236 ? -20.086 -7.189 5.641 1.00 79.12 236 LYS A CA 1
ATOM 1855 C C . LYS A 1 236 ? -20.284 -6.420 4.338 1.00 79.12 236 LYS A C 1
ATOM 1857 O O . LYS A 1 236 ? -20.108 -7.027 3.280 1.00 79.12 236 LYS A O 1
ATOM 1862 N N . ASP A 1 237 ? -20.694 -5.161 4.444 1.00 57.50 237 ASP A N 1
ATOM 1863 C CA . ASP A 1 237 ? -20.851 -4.225 3.327 1.00 57.50 237 ASP A CA 1
ATOM 1864 C C . ASP A 1 237 ? -19.491 -3.700 2.835 1.00 57.50 237 ASP A C 1
ATOM 1866 O O . ASP A 1 237 ? -19.330 -3.579 1.596 1.00 57.50 237 ASP A O 1
#

Sequence (237 aa):
GSIGPVKTKLKIVIDRRVSAMKNFTTGANKDGFHFKNVNTGRDFPKENVADIRKVKEGDLCPKCGTPLTVHEGVEVGHTFKLGTKYSEKMDAKFLDSDGKEKHFVMGCYGIGVGRTLAAIIEEYNDKYGIKWPVSVAPFTVEIIPLNMSDSKIKNEAEKLYKLFKEKNIETIIDDRDNVSAGVKFNDADLIGMPFQVIVGRTFKQNSKIEIKKRETGEKLIVEEQNVITFIEDTIKD

Foldseek 3Di:
DQDDQAPDPDDDAEEPVLLPDFQDKGGPPDPPGIDTGDHDPVRHDPPRHDHDDDDDFQDADPPPGGTDDDDDDDPQKDKDFPAQVVQVVVVAWDQDPVRDTDGDRDMDIDGNVVSVVVRQQVVAADPLAGADDCVPQPFQEEEEQQALVDPVSVVLSVVVVVVCVVVVHGYHYPNDRPDHSVVVVSVCLHSRRQKYWYRYDCCVPPQWIWIAGSRPRDIDIGRSVCVNVVSVVVSVD

pLDDT: mean 95.99, std 4.1, range [57.5, 98.75]